Protein AF-A0ABD2VD96-F1 (afdb_monomer)

pLDDT: mean 77.24, std 20.68, range [28.25, 98.0]

Radius of gyration: 22.68 Å; Cα contacts (8 Å, |Δi|>4): 209; chains: 1; bounding box: 44×47×78 Å

Organism: NCBI:txid62892

Nearest PDB structures (foldseek):
  6fnb-assembly1_A  TM=2.074E-01  e=5.322E-01  Homo sapiens
  8eq8-assembly1_A  TM=2.347E-01  e=1.136E+00  Homo sapiens
  6fna-assembly1_A  TM=2.127E-01  e=1.039E+00  Homo sapiens
  7xbq-assembly2_B  TM=2.276E-01  e=2.121E+00  Solanum tuberosum
  7qi1-assembly1_A  TM=2.114E-01  e=3.787E+00  Homo sapiens

Sequence (249 aa):
MSTENIAFLRCVAEYLEMTDYAVANLVGRTEAYFSEVAIKSIAVAVTILHSSENLIPIAEKVKLMSRCIDTIAYIACKDNQFSTSVRAEAGINGLTSSMFSNLKPIVDWWSEDLTVLRIDFFQRVLIAMMGRGFKQYALGPILMLYAQKSLRCLEIFGKGRKKIEPKQEHEKRVVLETIVGLLPREKNALSVSFLSMLLQAAIYLQTTIACRLDLEKRMALQLGQAVLDDLLIPSQGTLYLMLKPCSVL

InterPro domains:
  IPR027356 NPH3 domain [PF03000] (108-236)
  IPR027356 NPH3 domain [PS51649] (108-249)
  IPR043454 NPH3/RPT2-like family [PTHR32370] (2-240)

Mean predicted aligned error: 11.91 Å

Structure (mmCIF, N/CA/C/O backbone):
data_AF-A0ABD2VD96-F1
#
_entry.id   AF-A0ABD2VD96-F1
#
loop_
_atom_site.group_PDB
_atom_site.id
_atom_site.type_symbol
_atom_site.label_atom_id
_atom_site.label_alt_id
_atom_site.label_comp_id
_atom_site.label_asym_id
_atom_site.label_entity_id
_atom_site.label_seq_id
_atom_site.pdbx_PDB_ins_code
_atom_site.Cartn_x
_atom_site.Cartn_y
_atom_site.Cartn_z
_atom_site.occupancy
_atom_site.B_iso_or_equiv
_atom_site.auth_seq_id
_atom_site.auth_comp_id
_atom_site.auth_asym_id
_atom_site.auth_atom_id
_atom_site.pdbx_PDB_model_num
ATOM 1 N N . MET A 1 1 ? 22.463 6.559 -15.705 1.00 69.19 1 MET A N 1
ATOM 2 C CA . MET A 1 1 ? 21.019 6.869 -15.608 1.00 69.19 1 MET A CA 1
ATOM 3 C C . MET A 1 1 ? 20.716 7.071 -14.135 1.00 69.19 1 MET A C 1
ATOM 5 O O . MET A 1 1 ? 21.205 6.269 -13.347 1.00 69.19 1 MET A O 1
ATOM 9 N N . SER A 1 2 ? 20.028 8.149 -13.755 1.00 80.88 2 SER A N 1
ATOM 10 C CA . SER A 1 2 ? 19.612 8.372 -12.363 1.00 80.88 2 SER A CA 1
ATOM 11 C C . SER A 1 2 ? 18.309 7.627 -12.062 1.00 80.88 2 SER A C 1
ATOM 13 O O . SER A 1 2 ? 17.532 7.337 -12.975 1.00 80.88 2 SER A O 1
ATOM 15 N N . THR A 1 3 ? 18.066 7.340 -10.784 1.00 81.44 3 THR A N 1
ATOM 16 C CA . THR A 1 3 ? 16.832 6.709 -10.284 1.00 81.44 3 THR A CA 1
ATOM 17 C C . THR A 1 3 ? 15.590 7.563 -10.543 1.00 81.44 3 THR A C 1
ATOM 19 O O . THR A 1 3 ? 14.505 7.029 -10.733 1.00 81.44 3 THR A O 1
ATOM 22 N N . GLU A 1 4 ? 15.742 8.883 -10.612 1.00 79.44 4 GLU A N 1
ATOM 23 C CA . GLU A 1 4 ? 14.643 9.819 -10.872 1.00 79.44 4 GLU A CA 1
ATOM 24 C C . GLU A 1 4 ? 14.200 9.802 -12.341 1.00 79.44 4 GLU A C 1
ATOM 26 O O . GLU A 1 4 ? 13.007 9.819 -12.638 1.00 79.44 4 GLU A O 1
ATOM 31 N N . ASN A 1 5 ? 15.153 9.691 -13.273 1.00 86.25 5 ASN A N 1
ATOM 32 C CA . ASN A 1 5 ? 14.874 9.825 -14.706 1.00 86.25 5 ASN A CA 1
ATOM 33 C C . ASN A 1 5 ? 14.580 8.488 -15.394 1.00 86.25 5 ASN A C 1
ATOM 35 O O . ASN A 1 5 ? 14.070 8.473 -16.513 1.00 86.25 5 ASN A O 1
ATOM 39 N N . ILE A 1 6 ? 14.908 7.358 -14.761 1.00 88.44 6 ILE A N 1
ATOM 40 C CA . ILE A 1 6 ? 14.783 6.035 -15.387 1.00 88.44 6 ILE A CA 1
ATOM 41 C C . ILE A 1 6 ? 13.340 5.698 -15.781 1.00 88.44 6 ILE A C 1
ATOM 43 O O . ILE A 1 6 ? 13.121 5.133 -16.851 1.00 88.44 6 ILE A O 1
ATOM 47 N N . ALA A 1 7 ? 12.362 6.090 -14.960 1.00 88.75 7 ALA A N 1
ATOM 48 C CA . ALA A 1 7 ? 10.946 5.874 -15.237 1.00 88.75 7 ALA A CA 1
ATOM 49 C C . ALA A 1 7 ? 10.510 6.601 -16.513 1.00 88.75 7 ALA A C 1
ATOM 51 O O . ALA A 1 7 ? 9.921 6.002 -17.416 1.00 88.75 7 ALA A O 1
ATOM 52 N N . PHE A 1 8 ? 10.881 7.878 -16.615 1.00 90.38 8 PHE A N 1
ATOM 53 C CA . PHE A 1 8 ? 10.617 8.703 -17.785 1.00 90.38 8 PHE A CA 1
ATOM 54 C C . PHE A 1 8 ? 11.312 8.143 -19.028 1.00 90.38 8 PHE A C 1
ATOM 56 O O . PHE A 1 8 ? 10.660 7.938 -20.048 1.00 90.38 8 PHE A O 1
ATOM 63 N N . LEU A 1 9 ? 12.605 7.810 -18.930 1.00 90.62 9 LEU A N 1
ATOM 64 C CA . LEU A 1 9 ? 13.366 7.225 -20.038 1.00 90.62 9 LEU A CA 1
ATOM 65 C C . LEU A 1 9 ? 12.740 5.918 -20.532 1.00 90.62 9 LEU A C 1
ATOM 67 O O . LEU A 1 9 ? 12.644 5.727 -21.740 1.00 90.62 9 LEU A O 1
ATOM 71 N N . ARG A 1 10 ? 12.276 5.040 -19.631 1.00 89.31 10 ARG A N 1
ATOM 72 C CA . ARG A 1 10 ? 11.617 3.782 -20.015 1.00 89.31 10 ARG A CA 1
ATOM 73 C C . ARG A 1 10 ? 10.296 4.030 -20.739 1.00 89.31 10 ARG A C 1
ATOM 75 O O . ARG A 1 10 ? 10.031 3.367 -21.741 1.00 89.31 10 ARG A O 1
ATOM 82 N N . CYS A 1 11 ? 9.487 4.968 -20.244 1.00 89.94 11 CYS A N 1
ATOM 83 C CA . CYS A 1 11 ? 8.192 5.304 -20.838 1.00 89.94 11 CYS A CA 1
ATOM 84 C C . CYS A 1 11 ? 8.351 5.987 -22.203 1.00 89.94 11 CYS A C 1
ATOM 86 O O . CYS A 1 11 ? 7.646 5.637 -23.144 1.00 89.94 11 CYS A O 1
ATOM 88 N N . VAL A 1 12 ? 9.302 6.916 -22.337 1.00 91.25 12 VAL A N 1
ATOM 89 C CA . VAL A 1 12 ? 9.596 7.593 -23.609 1.00 91.25 12 VAL A CA 1
ATOM 90 C C . VAL A 1 12 ? 10.197 6.628 -24.625 1.00 91.25 12 VAL A C 1
ATOM 92 O O . VAL A 1 12 ? 9.788 6.644 -25.780 1.00 91.25 12 VAL A O 1
ATOM 95 N N . ALA A 1 13 ? 11.124 5.760 -24.210 1.00 89.25 13 ALA A N 1
ATOM 96 C CA . ALA A 1 13 ? 11.711 4.757 -25.097 1.00 89.25 13 ALA A CA 1
ATOM 97 C C . ALA A 1 13 ? 10.653 3.807 -25.673 1.00 89.25 13 ALA A C 1
ATOM 99 O O . ALA A 1 13 ? 10.724 3.460 -26.848 1.00 89.25 13 ALA A O 1
ATOM 100 N N . GLU A 1 14 ? 9.670 3.418 -24.856 1.00 87.81 14 GLU A N 1
ATOM 101 C CA . GLU A 1 14 ? 8.520 2.636 -25.314 1.00 87.81 14 GLU A CA 1
ATOM 102 C C . GLU A 1 14 ? 7.636 3.436 -26.271 1.00 87.81 14 GLU A C 1
ATOM 104 O O . GLU A 1 14 ? 7.252 2.935 -27.320 1.00 87.81 14 GLU A O 1
ATOM 109 N N . TYR A 1 15 ? 7.302 4.677 -25.910 1.00 88.00 15 TYR A N 1
ATOM 110 C CA . TYR A 1 15 ? 6.418 5.526 -26.706 1.00 88.00 15 TYR A CA 1
ATOM 111 C C . TYR A 1 15 ? 6.987 5.825 -28.097 1.00 88.00 15 TYR A C 1
ATOM 113 O O . TYR A 1 15 ? 6.244 5.880 -29.070 1.00 88.00 15 TYR A O 1
ATOM 121 N N . LEU A 1 16 ? 8.304 6.012 -28.184 1.00 89.25 16 LEU A N 1
ATOM 122 C CA . LEU A 1 16 ? 9.021 6.262 -29.433 1.00 89.25 16 LEU A CA 1
ATOM 123 C C . LEU A 1 16 ? 9.401 4.977 -30.179 1.00 89.25 16 LEU A C 1
ATOM 125 O O . LEU A 1 16 ? 10.131 5.063 -31.163 1.00 89.25 16 LEU A O 1
ATOM 129 N N . GLU A 1 17 ? 8.966 3.809 -29.692 1.00 83.75 17 GLU A N 1
ATOM 130 C CA . GLU A 1 17 ? 9.268 2.499 -30.282 1.00 83.75 17 GLU A CA 1
ATOM 131 C C . GLU A 1 17 ? 10.770 2.329 -30.556 1.00 83.75 17 GLU A C 1
ATOM 133 O O . GLU A 1 17 ? 11.200 1.850 -31.606 1.00 83.75 17 GLU A O 1
ATOM 138 N N . MET A 1 18 ? 11.602 2.739 -29.589 1.00 83.44 18 MET A N 1
ATOM 139 C CA . MET A 1 18 ? 13.060 2.597 -29.651 1.00 83.44 18 MET A CA 1
ATOM 140 C C . MET A 1 18 ? 13.474 1.140 -29.398 1.00 83.44 18 MET A C 1
ATOM 142 O O . MET A 1 18 ? 14.251 0.844 -28.485 1.00 83.44 18 MET A O 1
ATOM 146 N N . THR A 1 19 ? 12.926 0.232 -30.200 1.00 69.69 19 THR A N 1
ATOM 147 C CA . THR A 1 19 ? 13.105 -1.216 -30.159 1.00 69.69 19 THR A CA 1
ATOM 148 C C . THR A 1 19 ? 14.018 -1.651 -31.303 1.00 69.69 19 THR A C 1
ATOM 150 O O . THR A 1 19 ? 13.833 -1.245 -32.441 1.00 69.69 19 THR A O 1
ATOM 153 N N . ASP A 1 20 ? 15.027 -2.453 -30.980 1.00 64.00 20 ASP A N 1
ATOM 154 C CA . ASP A 1 20 ? 15.805 -3.362 -31.843 1.00 64.00 20 ASP A CA 1
ATOM 155 C C . ASP A 1 20 ? 16.551 -2.848 -33.089 1.00 64.00 20 ASP A C 1
ATOM 157 O O . ASP A 1 20 ? 17.370 -3.586 -33.631 1.00 64.00 20 ASP A O 1
ATOM 161 N N . TYR A 1 21 ? 16.414 -1.583 -33.495 1.00 64.06 21 TYR A N 1
ATOM 162 C CA . TYR A 1 21 ? 17.148 -1.060 -34.663 1.00 64.06 21 TYR A CA 1
ATOM 163 C C . TYR A 1 21 ? 18.579 -0.576 -34.361 1.00 64.06 21 TYR A C 1
ATOM 165 O O . TYR A 1 21 ? 19.346 -0.308 -35.284 1.00 64.06 21 TYR A O 1
ATOM 173 N N . ALA A 1 22 ? 18.974 -0.481 -33.086 1.00 63.53 22 ALA A N 1
ATOM 174 C CA . ALA A 1 22 ? 20.311 -0.050 -32.674 1.00 63.53 22 ALA A CA 1
ATOM 175 C C . ALA A 1 22 ? 20.887 -0.940 -31.560 1.00 63.53 22 ALA A C 1
ATOM 177 O O . ALA A 1 22 ? 20.185 -1.306 -30.613 1.00 63.53 22 ALA A O 1
ATOM 178 N N . VAL A 1 23 ? 22.189 -1.242 -31.644 1.00 62.91 23 VAL A N 1
ATOM 179 C CA . VAL A 1 23 ? 22.947 -1.901 -30.567 1.00 62.91 23 VAL A CA 1
ATOM 180 C C . VAL A 1 23 ? 22.820 -1.052 -29.297 1.00 62.91 23 VAL A C 1
ATOM 182 O O . VAL A 1 23 ? 23.138 0.135 -29.312 1.00 62.91 23 VAL A O 1
ATOM 185 N N . ALA A 1 24 ? 22.345 -1.658 -28.203 1.00 69.25 24 ALA A N 1
ATOM 186 C CA . ALA A 1 24 ? 22.029 -0.985 -26.937 1.00 69.25 24 ALA A CA 1
ATOM 187 C C . ALA A 1 24 ? 20.902 0.068 -27.027 1.00 69.25 24 ALA A C 1
ATOM 189 O O . ALA A 1 24 ? 21.047 1.202 -26.556 1.00 69.25 24 ALA A O 1
ATOM 190 N N . ASN A 1 25 ? 19.755 -0.326 -27.592 1.00 83.88 25 ASN A N 1
ATOM 191 C CA . ASN A 1 25 ? 18.544 0.494 -27.608 1.00 83.88 25 ASN A CA 1
ATOM 192 C C . ASN A 1 25 ? 18.110 0.941 -26.191 1.00 83.88 25 ASN A C 1
ATOM 194 O O . ASN A 1 25 ? 18.440 0.320 -25.174 1.00 83.88 25 ASN A O 1
ATOM 198 N N . LEU A 1 26 ? 17.410 2.078 -26.108 1.00 86.56 26 LEU A N 1
ATOM 199 C CA . LEU A 1 26 ? 17.109 2.712 -24.821 1.00 86.56 26 LEU A CA 1
ATOM 200 C C . LEU A 1 26 ? 16.182 1.842 -23.956 1.00 86.56 26 LEU A C 1
ATOM 202 O O . LEU A 1 26 ? 16.347 1.815 -22.735 1.00 86.56 26 LEU A O 1
ATOM 206 N N . VAL A 1 27 ? 15.281 1.070 -24.574 1.00 86.06 27 VAL A N 1
ATOM 207 C CA . VAL A 1 27 ? 14.464 0.065 -23.879 1.00 86.06 27 VAL A CA 1
ATOM 208 C C . VAL A 1 27 ? 15.366 -0.956 -23.178 1.00 86.06 27 VAL A C 1
ATOM 210 O O . VAL A 1 27 ? 15.329 -1.068 -21.959 1.00 86.06 27 VAL A O 1
ATOM 213 N N . GLY A 1 28 ? 16.273 -1.610 -23.898 1.00 85.94 28 GLY A N 1
ATOM 214 C CA . GLY A 1 28 ? 17.206 -2.600 -23.360 1.00 85.94 28 GLY A CA 1
ATOM 215 C C . GLY A 1 28 ? 18.127 -2.033 -22.279 1.00 85.94 28 GLY A C 1
ATOM 216 O O . GLY A 1 28 ? 18.350 -2.675 -21.255 1.00 85.94 28 GLY A O 1
ATOM 217 N N . ARG A 1 29 ? 18.613 -0.794 -22.439 1.00 87.00 29 ARG A N 1
ATOM 218 C CA . ARG A 1 29 ? 19.446 -0.144 -21.411 1.00 87.00 29 ARG A CA 1
ATOM 219 C C . ARG A 1 29 ? 18.671 0.164 -20.132 1.00 87.00 29 ARG A C 1
ATOM 221 O O . ARG A 1 29 ? 19.220 0.023 -19.041 1.00 87.00 29 ARG A O 1
ATOM 228 N N . THR A 1 30 ? 17.419 0.601 -20.254 1.00 87.75 30 THR A N 1
ATOM 229 C CA . THR A 1 30 ? 16.574 0.854 -19.080 1.00 87.75 30 THR A CA 1
ATOM 230 C C . THR A 1 30 ? 16.153 -0.455 -18.406 1.00 87.75 30 THR A C 1
ATOM 232 O O . THR A 1 30 ? 16.198 -0.546 -17.182 1.00 87.75 30 THR A O 1
ATOM 235 N N . GLU A 1 31 ? 15.870 -1.507 -19.175 1.00 83.75 31 GLU A N 1
ATOM 236 C CA . GLU A 1 31 ? 15.593 -2.863 -18.680 1.00 83.75 31 GLU A CA 1
ATOM 237 C C . GLU A 1 31 ? 16.774 -3.487 -17.919 1.00 83.75 31 GLU A C 1
ATOM 239 O O . GLU A 1 31 ? 16.592 -4.059 -16.836 1.00 83.75 31 GLU A O 1
ATOM 244 N N . ALA A 1 32 ? 17.994 -3.334 -18.445 1.00 86.25 32 ALA A N 1
ATOM 245 C CA . ALA A 1 32 ? 19.215 -3.767 -17.770 1.00 86.25 32 ALA A CA 1
ATOM 246 C C . ALA A 1 32 ? 19.392 -3.035 -16.433 1.00 86.25 32 ALA A C 1
ATOM 248 O O . ALA A 1 32 ? 19.603 -3.671 -15.404 1.00 86.25 32 ALA A O 1
ATOM 249 N N . TYR A 1 33 ? 19.182 -1.713 -16.408 1.00 84.81 33 TYR A N 1
ATOM 250 C CA . TYR A 1 33 ? 19.228 -0.938 -15.167 1.00 84.81 33 TYR A CA 1
ATOM 251 C C . TYR A 1 33 ? 18.217 -1.437 -14.124 1.00 84.81 33 TYR A C 1
ATOM 253 O O . TYR A 1 33 ? 18.565 -1.585 -12.950 1.00 84.81 33 TYR A O 1
ATOM 261 N N . PHE A 1 34 ? 16.976 -1.734 -14.529 1.00 80.81 34 PHE A N 1
ATOM 262 C CA . PHE A 1 34 ? 15.987 -2.305 -13.611 1.00 80.81 34 PHE A CA 1
ATOM 263 C C . PHE A 1 34 ? 16.454 -3.631 -13.024 1.00 80.81 34 PHE A C 1
ATOM 265 O O . PHE A 1 34 ? 16.348 -3.843 -11.819 1.00 80.81 34 PHE A O 1
ATOM 272 N N . SER A 1 35 ? 16.997 -4.498 -13.871 1.00 80.50 35 SER A N 1
ATOM 273 C CA . SER A 1 35 ? 17.419 -5.842 -13.481 1.00 80.50 35 SER A CA 1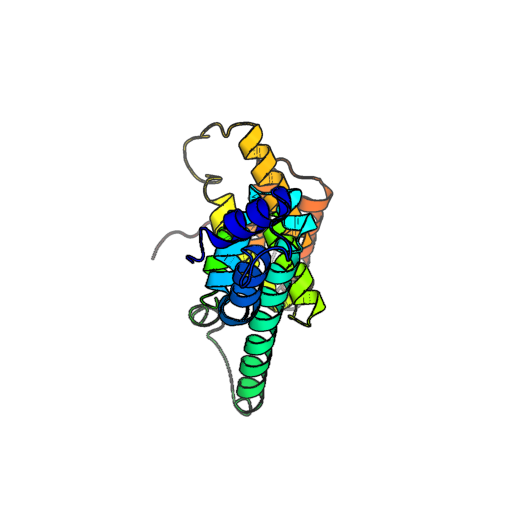
ATOM 274 C C . SER A 1 35 ? 18.666 -5.831 -12.589 1.00 80.50 35 SER A C 1
ATOM 276 O O . SER A 1 35 ? 18.778 -6.634 -11.665 1.00 80.50 35 SER A O 1
ATOM 278 N N . GLU A 1 36 ? 19.589 -4.899 -12.823 1.00 81.38 36 GLU A N 1
ATOM 279 C CA . GLU A 1 36 ? 20.890 -4.853 -12.150 1.00 81.38 36 GLU A CA 1
ATOM 280 C C . GLU A 1 36 ? 20.930 -3.944 -10.917 1.00 81.38 36 GLU A C 1
ATOM 282 O O . GLU A 1 36 ? 21.696 -4.220 -9.986 1.00 81.38 36 GLU A O 1
ATOM 287 N N . VAL A 1 37 ? 20.144 -2.861 -10.906 1.00 75.81 37 VAL A N 1
ATOM 288 C CA . VAL A 1 37 ? 20.222 -1.790 -9.897 1.00 75.81 37 VAL A CA 1
ATOM 289 C C . VAL A 1 37 ? 18.927 -1.676 -9.098 1.00 75.81 37 VAL A C 1
ATOM 291 O O . VAL A 1 37 ? 18.969 -1.724 -7.869 1.00 75.81 37 VAL A O 1
ATOM 294 N N . ALA A 1 38 ? 17.772 -1.568 -9.763 1.00 69.94 38 ALA A N 1
ATOM 295 C CA . ALA A 1 38 ? 16.509 -1.290 -9.073 1.00 69.94 38 ALA A CA 1
ATOM 296 C C . ALA A 1 38 ? 16.052 -2.436 -8.151 1.00 69.94 38 ALA A C 1
ATOM 298 O O . ALA A 1 38 ? 15.489 -2.174 -7.093 1.00 69.94 38 ALA A O 1
ATOM 299 N N . ILE A 1 39 ? 16.354 -3.696 -8.495 1.00 72.06 39 ILE A N 1
ATOM 300 C CA . ILE A 1 39 ? 15.953 -4.879 -7.705 1.00 72.06 39 ILE A CA 1
ATOM 301 C C . ILE A 1 39 ? 16.713 -5.000 -6.363 1.00 72.06 39 ILE A C 1
ATOM 303 O O . ILE A 1 39 ? 16.381 -5.837 -5.527 1.00 72.06 39 ILE A O 1
ATOM 307 N N . LYS A 1 40 ? 17.732 -4.167 -6.116 1.00 81.56 40 LYS A N 1
ATOM 308 C CA . LYS A 1 40 ? 18.626 -4.320 -4.954 1.00 81.56 40 LYS A CA 1
ATOM 309 C C . LYS A 1 40 ? 18.296 -3.425 -3.758 1.00 81.56 40 LYS A C 1
ATOM 311 O O . LYS A 1 40 ? 18.914 -3.600 -2.713 1.00 81.56 40 LYS A O 1
ATOM 316 N N . SER A 1 41 ? 17.374 -2.469 -3.881 1.00 87.62 41 SER A N 1
ATOM 317 C CA . SER A 1 41 ? 17.079 -1.514 -2.803 1.00 87.62 41 SER A CA 1
ATOM 318 C C . SER A 1 41 ? 15.619 -1.071 -2.803 1.00 87.62 41 SER A C 1
ATOM 320 O O . SER A 1 41 ? 15.097 -0.655 -3.839 1.00 87.62 41 SER A O 1
ATOM 322 N N . ILE A 1 42 ? 14.980 -1.105 -1.625 1.00 90.44 42 ILE A N 1
ATOM 323 C CA . ILE A 1 42 ? 13.613 -0.597 -1.449 1.00 90.44 42 ILE A CA 1
ATOM 324 C C . ILE A 1 42 ? 13.562 0.900 -1.752 1.00 90.44 42 ILE A C 1
ATOM 326 O O . ILE A 1 42 ? 12.723 1.307 -2.548 1.00 90.44 42 ILE A O 1
ATOM 330 N N . ALA A 1 43 ? 14.487 1.699 -1.210 1.00 90.25 43 ALA A N 1
ATOM 331 C CA . ALA A 1 43 ? 14.528 3.144 -1.437 1.00 90.25 43 ALA A CA 1
ATOM 332 C C . ALA A 1 43 ? 14.540 3.489 -2.937 1.00 90.25 43 ALA A C 1
ATOM 334 O O . ALA A 1 43 ? 13.749 4.305 -3.403 1.00 90.25 43 ALA A O 1
ATOM 335 N N . VAL A 1 44 ? 15.371 2.790 -3.724 1.00 90.25 44 VAL A N 1
ATOM 336 C CA . VAL A 1 44 ? 15.439 2.978 -5.184 1.00 90.25 44 VAL A CA 1
ATOM 337 C C . VAL A 1 44 ? 14.123 2.589 -5.859 1.00 90.25 44 VAL A C 1
ATOM 339 O O . VAL A 1 44 ? 13.613 3.345 -6.687 1.00 90.25 44 VAL A O 1
ATOM 342 N N . ALA A 1 45 ? 13.557 1.432 -5.507 1.00 92.50 45 ALA A N 1
ATOM 343 C CA . ALA A 1 45 ? 12.287 0.980 -6.067 1.00 92.50 45 ALA A CA 1
ATOM 344 C C . ALA A 1 45 ? 11.136 1.948 -5.740 1.00 92.50 45 ALA A C 1
ATOM 346 O O . ALA A 1 45 ? 10.301 2.207 -6.606 1.00 92.50 45 ALA A O 1
ATOM 347 N N . VAL A 1 46 ? 11.125 2.529 -4.536 1.00 93.38 46 VAL A N 1
ATOM 348 C CA . VAL A 1 46 ? 10.155 3.545 -4.104 1.00 93.38 46 VAL A CA 1
ATOM 349 C C . VAL A 1 46 ? 10.334 4.848 -4.874 1.00 93.38 46 VAL A C 1
ATOM 351 O O . VAL A 1 46 ? 9.345 5.374 -5.377 1.00 93.38 46 VAL A O 1
ATOM 354 N N . THR A 1 47 ? 11.564 5.350 -5.036 1.00 92.06 47 THR A N 1
ATOM 355 C CA . THR A 1 47 ? 11.824 6.567 -5.829 1.00 92.06 47 THR A CA 1
ATOM 356 C C . THR A 1 47 ? 11.309 6.418 -7.257 1.00 92.06 47 THR A C 1
ATOM 358 O O . THR A 1 47 ? 10.648 7.313 -7.780 1.00 92.06 47 THR A O 1
ATOM 361 N N . ILE A 1 48 ? 11.574 5.269 -7.881 1.00 91.75 48 ILE A N 1
ATOM 362 C CA . ILE A 1 48 ? 11.114 4.991 -9.241 1.00 91.75 48 ILE A CA 1
ATOM 363 C C . ILE A 1 48 ? 9.591 4.844 -9.285 1.00 91.75 48 ILE A C 1
ATOM 365 O O . ILE A 1 48 ? 8.950 5.351 -10.204 1.00 91.75 48 ILE A O 1
ATOM 369 N N . LEU A 1 49 ? 8.995 4.149 -8.312 1.00 93.56 49 LEU A N 1
ATOM 370 C CA . LEU A 1 49 ? 7.544 3.991 -8.241 1.00 93.56 49 LEU A CA 1
ATOM 371 C C . LEU A 1 49 ? 6.859 5.357 -8.119 1.00 93.56 49 LEU A C 1
ATOM 373 O O . LEU A 1 49 ? 5.927 5.627 -8.871 1.00 93.56 49 LEU A O 1
ATOM 377 N N . HIS A 1 50 ? 7.381 6.225 -7.250 1.00 93.44 50 HIS A N 1
ATOM 378 C CA . HIS A 1 50 ? 6.883 7.578 -7.033 1.00 93.44 50 HIS A CA 1
ATOM 379 C C . HIS A 1 50 ? 6.998 8.462 -8.287 1.00 93.44 50 HIS A C 1
ATOM 381 O O . HIS A 1 50 ? 6.045 9.143 -8.659 1.00 93.44 50 HIS A O 1
ATOM 387 N N . SER A 1 51 ? 8.126 8.422 -9.005 1.00 91.19 51 SER A N 1
ATOM 388 C CA . SER A 1 51 ? 8.267 9.192 -10.253 1.00 91.19 51 SER A CA 1
ATOM 389 C C . SER A 1 51 ? 7.359 8.677 -11.375 1.00 91.19 51 SER A C 1
ATOM 391 O O . SER A 1 51 ? 6.940 9.441 -12.247 1.00 91.19 51 SER A O 1
ATOM 393 N N . SER A 1 52 ? 7.002 7.394 -11.330 1.00 91.12 52 SER A N 1
ATOM 394 C CA . SER A 1 52 ? 6.140 6.750 -12.322 1.00 91.12 52 SER A CA 1
ATOM 395 C C . SER A 1 52 ? 4.645 7.021 -12.123 1.00 91.12 52 SER A C 1
ATOM 397 O O . SER A 1 52 ? 3.866 6.790 -13.048 1.00 91.12 52 SER A O 1
ATOM 399 N N . GLU A 1 53 ? 4.225 7.545 -10.965 1.00 90.44 53 GLU A N 1
ATOM 400 C CA . GLU A 1 53 ? 2.814 7.856 -10.672 1.00 90.44 53 GLU A CA 1
ATOM 401 C C . GLU A 1 53 ? 2.215 8.854 -11.680 1.00 90.44 53 GLU A C 1
ATOM 403 O O . GLU A 1 53 ? 1.028 8.783 -12.002 1.00 90.44 53 GLU A O 1
ATOM 408 N N . ASN A 1 54 ? 3.054 9.739 -12.229 1.00 89.50 54 ASN A N 1
ATOM 409 C CA . ASN A 1 54 ? 2.678 10.753 -13.218 1.00 89.50 54 ASN A CA 1
ATOM 410 C C . ASN A 1 54 ? 2.809 10.274 -14.678 1.00 89.50 54 ASN A C 1
ATOM 412 O O . ASN A 1 54 ? 2.574 11.052 -15.600 1.00 89.50 54 ASN A O 1
ATOM 416 N N . LEU A 1 55 ? 3.207 9.016 -14.905 1.00 90.56 55 LEU A N 1
ATOM 417 C CA . LEU A 1 55 ? 3.501 8.449 -16.232 1.00 90.56 55 LEU A CA 1
ATOM 418 C C . LEU A 1 55 ? 2.485 7.378 -16.669 1.00 90.56 55 LEU A C 1
ATOM 420 O O . LEU A 1 55 ? 2.688 6.662 -17.656 1.00 90.56 55 LEU A O 1
ATOM 424 N N . ILE A 1 56 ? 1.384 7.240 -15.930 1.00 90.44 56 ILE A N 1
ATOM 425 C CA . ILE A 1 56 ? 0.256 6.375 -16.293 1.00 90.44 56 ILE A CA 1
ATOM 426 C C . ILE A 1 56 ? -0.459 6.958 -17.526 1.00 90.44 56 ILE A C 1
ATOM 428 O O . ILE A 1 56 ? -0.657 8.172 -17.584 1.00 90.44 56 ILE A O 1
ATOM 432 N N . PRO A 1 57 ? -0.859 6.129 -18.517 1.00 92.31 57 PRO A N 1
ATOM 433 C CA . PRO A 1 57 ? -0.917 4.656 -18.494 1.00 92.31 57 PRO A CA 1
ATOM 434 C C . PRO A 1 57 ? 0.337 3.936 -19.008 1.00 92.31 57 PRO A C 1
ATOM 436 O O . PRO A 1 57 ? 0.438 2.714 -18.888 1.00 92.31 57 PRO A O 1
ATOM 439 N N . ILE A 1 58 ? 1.307 4.659 -19.572 1.00 91.00 58 ILE A N 1
ATOM 440 C CA . ILE A 1 58 ? 2.474 4.053 -20.231 1.00 91.00 58 ILE A CA 1
ATOM 441 C C . ILE A 1 58 ? 3.311 3.254 -19.226 1.00 91.00 58 ILE A C 1
ATOM 443 O O . ILE A 1 58 ? 3.699 2.126 -19.526 1.00 91.00 58 ILE A O 1
ATOM 447 N N . ALA A 1 59 ? 3.515 3.781 -18.014 1.00 91.06 59 ALA A N 1
ATOM 448 C CA . ALA A 1 59 ? 4.243 3.088 -16.948 1.00 91.06 59 ALA A CA 1
ATOM 449 C C . ALA A 1 59 ? 3.624 1.727 -16.567 1.00 91.06 59 ALA A C 1
ATOM 451 O O . ALA A 1 59 ? 4.345 0.781 -16.241 1.00 91.06 59 ALA A O 1
ATOM 452 N N . GLU A 1 60 ? 2.295 1.594 -16.636 1.00 91.69 60 GLU A N 1
ATOM 453 C CA . GLU A 1 60 ? 1.627 0.307 -16.415 1.00 91.69 60 GLU A CA 1
ATOM 454 C C . GLU A 1 60 ? 1.791 -0.630 -17.612 1.00 91.69 60 GLU A C 1
ATOM 456 O O . GLU A 1 60 ? 2.109 -1.805 -17.418 1.00 91.69 60 GLU A O 1
ATOM 461 N N . LYS A 1 61 ? 1.674 -0.109 -18.843 1.00 90.88 61 LYS A N 1
ATOM 462 C CA . LYS A 1 61 ? 1.893 -0.880 -20.080 1.00 90.88 61 LYS A CA 1
ATOM 463 C C . LYS A 1 61 ? 3.271 -1.549 -20.094 1.00 90.88 61 LYS A C 1
ATOM 465 O O . LYS A 1 61 ? 3.373 -2.731 -20.413 1.00 90.88 61 LYS A O 1
ATOM 470 N N . VAL A 1 62 ? 4.318 -0.827 -19.690 1.00 90.00 62 VAL A N 1
ATOM 471 C CA . VAL A 1 62 ? 5.699 -1.351 -19.635 1.00 90.00 62 VAL A CA 1
ATOM 472 C C . VAL A 1 62 ? 6.006 -2.158 -18.367 1.00 90.00 62 VAL A C 1
ATOM 474 O O . VAL A 1 62 ? 7.157 -2.521 -18.132 1.00 90.00 62 VAL A O 1
ATOM 477 N N . LYS A 1 63 ? 4.998 -2.445 -17.528 1.00 89.94 63 LYS A N 1
ATOM 478 C CA . LYS A 1 63 ? 5.123 -3.204 -16.267 1.00 89.94 63 LYS A CA 1
ATOM 479 C C . LYS A 1 63 ? 6.109 -2.598 -15.264 1.00 89.94 63 LYS A C 1
ATOM 481 O O . LYS A 1 63 ? 6.617 -3.297 -14.384 1.00 89.94 63 LYS A O 1
ATOM 486 N N . LEU A 1 64 ? 6.362 -1.295 -15.362 1.00 90.00 64 LEU A N 1
ATOM 487 C CA . LEU A 1 64 ? 7.276 -0.597 -14.468 1.00 90.00 64 LEU A CA 1
ATOM 488 C C . LEU A 1 64 ? 6.731 -0.592 -13.033 1.00 90.00 64 LEU A C 1
ATOM 490 O O . LEU A 1 64 ? 7.419 -1.009 -12.102 1.00 90.00 64 LEU A O 1
ATOM 494 N N . MET A 1 65 ? 5.454 -0.231 -12.879 1.00 91.56 65 MET A N 1
ATOM 495 C CA . MET A 1 65 ? 4.789 -0.157 -11.572 1.00 91.56 65 MET A CA 1
ATOM 496 C C . MET A 1 65 ? 4.801 -1.502 -10.845 1.00 91.56 65 MET A C 1
ATOM 498 O O . MET A 1 65 ? 5.201 -1.583 -9.684 1.00 91.56 65 MET A O 1
ATOM 502 N N . SER A 1 66 ? 4.394 -2.574 -11.535 1.00 93.00 66 SER A N 1
ATOM 503 C CA . SER A 1 66 ? 4.331 -3.918 -10.953 1.00 93.00 66 SER A CA 1
ATOM 504 C C . SER A 1 66 ? 5.706 -4.410 -10.520 1.00 93.00 66 SER A C 1
ATOM 506 O O . SER A 1 66 ? 5.828 -4.954 -9.431 1.00 93.00 66 SER A O 1
ATOM 508 N N . ARG A 1 67 ? 6.757 -4.149 -11.309 1.00 91.31 67 ARG A N 1
ATOM 509 C CA . ARG A 1 67 ? 8.124 -4.566 -10.962 1.00 91.31 67 ARG A CA 1
ATOM 510 C C . ARG A 1 67 ? 8.659 -3.858 -9.725 1.00 91.31 67 ARG A C 1
ATOM 512 O O . ARG A 1 67 ? 9.290 -4.511 -8.894 1.00 91.31 67 ARG A O 1
ATOM 519 N N . CYS A 1 68 ? 8.403 -2.558 -9.579 1.00 93.25 68 CYS A N 1
ATOM 520 C CA . CYS A 1 68 ? 8.775 -1.837 -8.363 1.00 93.25 68 CYS A CA 1
ATOM 521 C C . CYS A 1 68 ? 8.024 -2.386 -7.145 1.00 93.25 68 CYS A C 1
ATOM 523 O O . CYS A 1 68 ? 8.653 -2.700 -6.139 1.00 93.25 68 CYS A O 1
ATOM 525 N N . ILE A 1 69 ? 6.705 -2.578 -7.253 1.00 95.19 69 ILE A N 1
ATOM 526 C CA . ILE A 1 69 ? 5.877 -3.148 -6.178 1.00 95.19 69 ILE A CA 1
ATOM 527 C C . ILE A 1 69 ? 6.377 -4.544 -5.777 1.00 95.19 69 ILE A C 1
ATOM 529 O O . ILE A 1 69 ? 6.580 -4.810 -4.593 1.00 95.19 69 ILE A O 1
ATOM 533 N N . ASP A 1 70 ? 6.635 -5.413 -6.755 1.00 93.38 70 ASP A N 1
ATOM 534 C CA . ASP A 1 70 ? 7.152 -6.764 -6.530 1.00 93.38 70 ASP A CA 1
ATOM 535 C C . ASP A 1 70 ? 8.528 -6.765 -5.868 1.00 93.38 70 ASP A C 1
ATOM 537 O O . ASP A 1 70 ? 8.787 -7.591 -4.994 1.00 93.38 70 ASP A O 1
ATOM 541 N N . THR A 1 71 ? 9.399 -5.837 -6.265 1.00 92.56 71 THR A N 1
ATOM 542 C CA . THR A 1 71 ? 10.736 -5.670 -5.683 1.00 92.56 71 THR A CA 1
ATOM 543 C C . THR A 1 71 ? 10.646 -5.243 -4.224 1.00 92.56 71 THR A C 1
ATOM 545 O O . THR A 1 71 ? 11.264 -5.871 -3.366 1.00 92.56 71 THR A O 1
ATOM 548 N N . ILE A 1 72 ? 9.847 -4.212 -3.930 1.00 93.44 72 ILE A N 1
ATOM 549 C CA . ILE A 1 72 ? 9.633 -3.727 -2.560 1.00 93.44 72 ILE A CA 1
ATOM 550 C C . ILE A 1 72 ? 9.106 -4.873 -1.696 1.00 93.44 72 ILE A C 1
ATOM 552 O O . ILE A 1 72 ? 9.668 -5.170 -0.643 1.00 93.44 72 ILE A O 1
ATOM 556 N N . ALA A 1 73 ? 8.071 -5.564 -2.178 1.00 93.38 73 ALA A N 1
ATOM 557 C CA . ALA A 1 73 ? 7.465 -6.671 -1.461 1.00 93.38 73 ALA A CA 1
ATOM 558 C C . ALA A 1 73 ? 8.444 -7.837 -1.254 1.00 93.38 73 ALA A C 1
ATOM 560 O O . ALA A 1 73 ? 8.476 -8.421 -0.173 1.00 93.38 73 ALA A O 1
ATOM 561 N N . TYR A 1 74 ? 9.269 -8.165 -2.252 1.00 91.38 74 TYR A N 1
ATOM 562 C CA . TYR A 1 74 ? 10.298 -9.198 -2.142 1.00 91.38 74 TYR A CA 1
ATOM 563 C C . TYR A 1 74 ? 11.328 -8.882 -1.054 1.00 91.38 74 TYR A C 1
ATOM 565 O O . TYR A 1 74 ? 11.560 -9.722 -0.185 1.00 91.38 74 TYR A O 1
ATOM 573 N N . ILE A 1 75 ? 11.919 -7.684 -1.087 1.00 88.94 75 ILE A N 1
ATOM 574 C CA . ILE A 1 75 ? 12.975 -7.294 -0.144 1.00 88.94 75 ILE A CA 1
ATOM 575 C C . ILE A 1 75 ? 12.402 -7.200 1.275 1.00 88.94 75 ILE A C 1
ATOM 577 O O . ILE A 1 75 ? 12.922 -7.847 2.182 1.00 88.94 75 ILE A O 1
ATOM 581 N N . ALA A 1 76 ? 11.272 -6.506 1.454 1.00 88.69 76 ALA A N 1
ATOM 582 C CA . ALA A 1 76 ? 10.642 -6.346 2.766 1.00 88.69 76 ALA A CA 1
ATOM 583 C C . ALA A 1 76 ? 10.252 -7.695 3.399 1.00 88.69 76 ALA A C 1
ATOM 585 O O . ALA A 1 76 ? 10.385 -7.892 4.608 1.00 88.69 76 ALA A O 1
ATOM 586 N N . CYS A 1 77 ? 9.800 -8.664 2.593 1.00 86.69 77 CYS A N 1
ATOM 587 C CA . CYS A 1 77 ? 9.469 -10.000 3.094 1.00 86.69 77 CYS A CA 1
ATOM 588 C C . CYS A 1 77 ? 10.709 -10.840 3.417 1.00 86.69 77 CYS A C 1
ATOM 590 O O . CYS A 1 77 ? 10.678 -11.602 4.385 1.00 86.69 77 CYS A O 1
ATOM 592 N N . LYS A 1 78 ? 11.784 -10.718 2.628 1.00 82.06 78 LYS A N 1
ATOM 593 C CA . LYS A 1 78 ? 13.045 -11.432 2.861 1.00 82.06 78 LYS A CA 1
ATOM 594 C C . LYS A 1 78 ? 13.681 -11.013 4.189 1.00 82.06 78 LYS A C 1
ATOM 596 O O . LYS A 1 78 ? 14.054 -11.876 4.983 1.00 82.06 78 LYS A O 1
ATOM 601 N N . ASP A 1 79 ? 13.740 -9.712 4.453 1.00 70.50 79 ASP A N 1
ATOM 602 C CA . ASP A 1 79 ? 14.374 -9.174 5.661 1.00 70.50 79 ASP A CA 1
ATOM 603 C C . ASP A 1 79 ? 13.550 -9.490 6.920 1.00 70.50 79 ASP A C 1
ATOM 605 O O . ASP A 1 79 ? 14.097 -9.887 7.951 1.00 70.50 79 ASP A O 1
ATOM 609 N N . ASN A 1 80 ? 12.215 -9.440 6.824 1.00 69.00 80 ASN A N 1
ATOM 610 C CA . ASN A 1 80 ? 11.328 -9.830 7.922 1.00 69.00 80 ASN A CA 1
ATOM 611 C C . ASN A 1 80 ? 11.474 -11.321 8.301 1.00 69.00 80 ASN A C 1
ATOM 613 O O . ASN A 1 80 ? 11.439 -11.671 9.482 1.00 69.00 80 ASN A O 1
ATOM 617 N N . GLN A 1 81 ? 11.676 -12.215 7.327 1.00 59.44 81 GLN A N 1
ATOM 618 C CA . GLN A 1 81 ? 11.909 -13.639 7.608 1.00 59.44 81 GLN A CA 1
ATOM 619 C C . GLN A 1 81 ? 13.219 -13.861 8.375 1.00 59.44 81 GLN A C 1
ATOM 621 O O . GLN A 1 81 ? 13.226 -14.596 9.364 1.00 59.44 81 GLN A O 1
ATOM 626 N N . PHE A 1 82 ? 14.292 -13.164 7.994 1.00 55.41 82 PHE A N 1
ATOM 627 C CA . PHE A 1 82 ? 15.588 -13.261 8.667 1.00 55.41 82 PHE A CA 1
ATOM 628 C C . PHE A 1 82 ? 15.527 -12.748 10.116 1.00 55.41 82 PHE A C 1
ATOM 630 O O . PHE A 1 82 ? 15.949 -13.436 11.046 1.00 55.41 82 PHE A O 1
ATOM 637 N N . SER A 1 83 ? 14.889 -11.595 10.332 1.00 52.91 83 SER A N 1
ATOM 638 C CA . SER A 1 83 ? 14.716 -10.998 11.664 1.00 52.91 83 SER A CA 1
ATOM 639 C C . SER A 1 83 ? 13.865 -11.861 12.603 1.00 52.91 83 SER A C 1
ATOM 641 O O . SER A 1 83 ? 14.136 -11.932 13.803 1.00 52.91 83 SER A O 1
ATOM 643 N N . THR A 1 84 ? 12.848 -12.556 12.080 1.00 51.72 84 THR A N 1
ATOM 644 C CA . THR A 1 84 ? 12.032 -13.479 12.893 1.00 51.72 84 THR A CA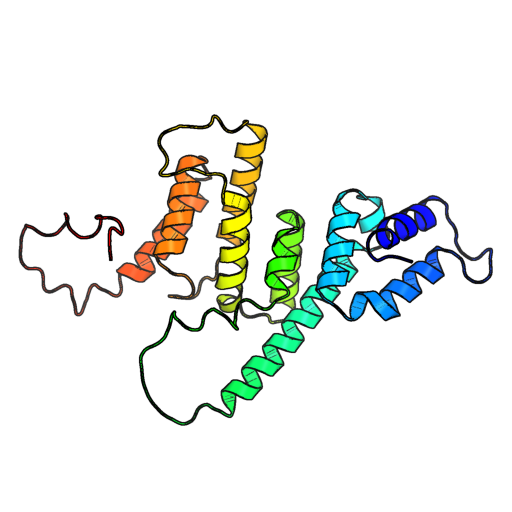 1
ATOM 645 C C . THR A 1 84 ? 12.740 -14.796 13.223 1.00 51.72 84 THR A C 1
ATOM 647 O O . THR A 1 84 ? 12.497 -15.343 14.297 1.00 51.72 84 THR A O 1
ATOM 650 N N . SER A 1 85 ? 13.640 -15.273 12.356 1.00 45.44 85 SER A N 1
ATOM 651 C CA . SER A 1 85 ? 14.445 -16.485 12.575 1.00 45.44 85 SER A CA 1
ATOM 652 C C . SER A 1 85 ? 15.484 -16.290 13.682 1.00 45.44 85 SER A C 1
ATOM 654 O O . SER A 1 85 ? 15.516 -17.080 14.621 1.00 45.44 85 SER A O 1
ATOM 656 N N . VAL A 1 86 ? 16.244 -15.190 13.656 1.00 46.53 86 VAL A N 1
ATOM 657 C CA . VAL A 1 86 ? 17.246 -14.879 14.697 1.00 46.53 86 VAL A CA 1
ATOM 658 C C . VAL A 1 86 ? 16.593 -14.707 16.077 1.00 46.53 86 VAL A C 1
ATOM 660 O O . VAL A 1 86 ? 17.161 -15.066 17.107 1.00 46.53 86 VAL A O 1
ATOM 663 N N . ARG A 1 87 ? 15.353 -14.202 16.117 1.00 47.22 87 ARG A N 1
ATOM 664 C CA . ARG A 1 87 ? 14.596 -14.022 17.364 1.00 47.22 87 ARG A CA 1
ATOM 665 C C . ARG A 1 87 ? 14.009 -15.319 17.922 1.00 47.22 87 ARG A C 1
ATOM 667 O O . ARG A 1 87 ? 13.761 -15.382 19.123 1.00 47.22 87 ARG A O 1
ATOM 674 N N . ALA A 1 88 ? 13.781 -16.326 17.077 1.00 42.41 88 ALA A N 1
ATOM 675 C CA . ALA A 1 88 ? 13.326 -17.645 17.511 1.00 42.41 88 ALA A CA 1
ATOM 676 C C . ALA A 1 88 ? 14.439 -18.424 18.234 1.00 42.41 88 ALA A C 1
ATOM 678 O O . ALA A 1 88 ? 14.146 -19.195 19.142 1.00 42.41 88 ALA A O 1
ATOM 679 N N . GLU A 1 89 ? 15.707 -18.170 17.896 1.00 41.56 89 GLU A N 1
ATOM 680 C CA . GLU A 1 89 ? 16.860 -18.813 18.546 1.00 41.56 89 GLU A CA 1
ATOM 681 C C . GLU A 1 89 ? 17.280 -18.117 19.855 1.00 41.56 89 GLU A C 1
ATOM 683 O O . GLU A 1 89 ? 17.811 -18.756 20.758 1.00 41.56 89 GLU A O 1
ATOM 688 N N . ALA A 1 90 ? 16.966 -16.826 20.017 1.00 44.75 90 ALA A N 1
ATOM 689 C CA . ALA A 1 90 ? 17.284 -16.039 21.217 1.00 44.75 90 ALA A CA 1
ATOM 690 C C . ALA A 1 90 ? 16.218 -16.111 22.340 1.00 44.75 90 ALA A C 1
ATOM 692 O O . ALA A 1 90 ? 16.242 -15.310 23.274 1.00 44.75 90 ALA A O 1
ATOM 693 N N . GLY A 1 91 ? 15.248 -17.027 22.242 1.00 40.84 91 GLY A N 1
ATOM 694 C CA . GLY A 1 91 ? 13.993 -16.989 23.000 1.00 40.84 91 GLY A CA 1
ATOM 695 C C . GLY A 1 91 ? 13.764 -18.115 24.009 1.00 40.84 91 GLY A C 1
ATOM 696 O O . GLY A 1 91 ? 12.632 -18.574 24.126 1.00 40.84 91 GLY A O 1
ATOM 697 N N . ILE A 1 92 ? 14.780 -18.552 24.758 1.00 47.53 92 ILE A N 1
ATOM 698 C CA . ILE A 1 92 ? 14.579 -19.269 26.029 1.00 47.53 92 ILE A CA 1
ATOM 699 C C . ILE A 1 92 ? 15.183 -18.393 27.127 1.00 47.53 92 ILE A C 1
ATOM 701 O O . ILE A 1 92 ? 16.385 -18.460 27.359 1.00 47.53 92 ILE A O 1
ATOM 705 N N . ASN A 1 93 ? 14.362 -17.505 27.710 1.00 37.56 93 ASN A N 1
ATOM 706 C CA . ASN A 1 93 ? 14.349 -17.086 29.127 1.00 37.56 93 ASN A CA 1
ATOM 707 C C . ASN A 1 93 ? 1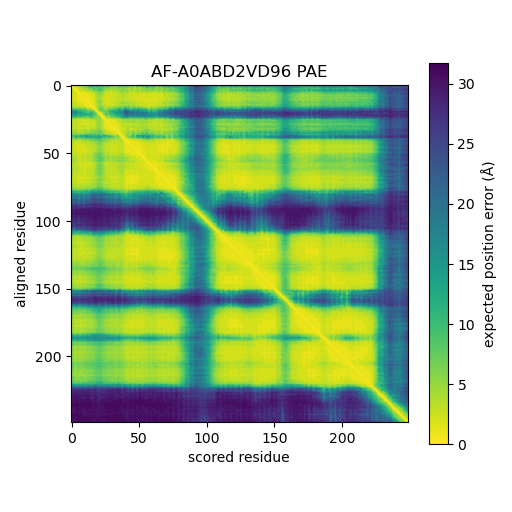3.730 -15.682 29.327 1.00 37.56 93 ASN A C 1
ATOM 709 O O . ASN A 1 93 ? 14.299 -14.673 28.931 1.00 37.56 93 ASN A O 1
ATOM 713 N N . GLY A 1 94 ? 12.598 -15.639 30.044 1.00 35.91 94 GLY A N 1
ATOM 714 C CA . GLY A 1 94 ? 12.402 -14.726 31.183 1.00 35.91 94 GLY A CA 1
ATOM 715 C C . GLY A 1 94 ? 12.015 -13.252 30.966 1.00 35.91 94 GLY A C 1
ATOM 716 O O . GLY A 1 94 ? 12.871 -12.386 30.904 1.00 35.91 94 GLY A O 1
ATOM 717 N N . LEU A 1 95 ? 10.706 -12.991 31.092 1.00 39.31 95 LEU A N 1
ATOM 718 C CA . LEU A 1 95 ? 10.083 -11.983 31.977 1.00 39.31 95 LEU A CA 1
ATOM 719 C C . LEU A 1 95 ? 10.220 -10.450 31.709 1.00 39.31 95 LEU A C 1
ATOM 721 O O . LEU A 1 95 ? 11.214 -9.806 32.008 1.00 39.31 95 LEU A O 1
ATOM 725 N N . THR A 1 96 ? 9.057 -9.870 31.368 1.00 38.41 96 THR A N 1
ATOM 726 C CA . THR A 1 96 ? 8.497 -8.536 31.720 1.00 38.41 96 THR A CA 1
ATOM 727 C C . THR A 1 96 ? 9.073 -7.219 31.180 1.00 38.41 96 THR A C 1
ATOM 729 O O . THR A 1 96 ? 10.247 -6.902 31.288 1.00 38.41 96 THR A O 1
ATOM 732 N N . SER A 1 97 ? 8.117 -6.367 30.777 1.00 40.75 97 SER A N 1
ATOM 733 C CA . SER A 1 97 ? 8.117 -4.907 30.957 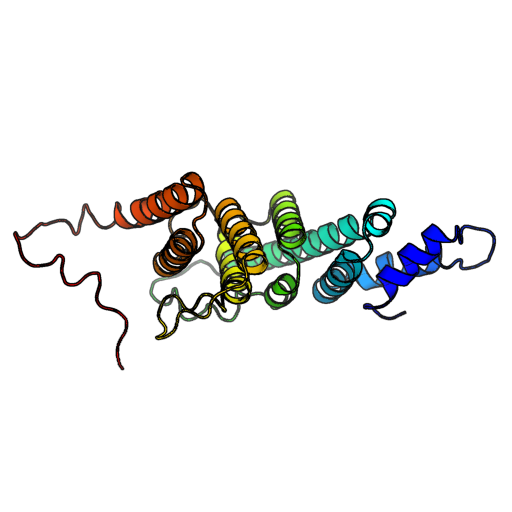1.00 40.75 97 SER A CA 1
ATOM 734 C C . SER A 1 97 ? 9.140 -4.077 30.165 1.00 40.75 97 SER A C 1
ATOM 736 O O . SER A 1 97 ? 10.052 -3.480 30.728 1.00 40.75 97 SER A O 1
ATOM 738 N N . SER A 1 98 ? 8.906 -3.916 28.858 1.00 32.53 98 SER A N 1
ATOM 739 C CA . SER A 1 98 ? 9.287 -2.691 28.114 1.00 32.53 98 SER A CA 1
ATOM 740 C C . SER A 1 98 ? 8.598 -2.596 26.742 1.00 32.53 98 SER A C 1
ATOM 742 O O . SER A 1 98 ? 9.207 -2.237 25.735 1.00 32.53 98 SER A O 1
ATOM 744 N N . MET A 1 99 ? 7.303 -2.928 26.668 1.00 45.25 99 MET A N 1
ATOM 745 C CA . MET A 1 99 ? 6.620 -3.159 25.384 1.00 45.25 99 MET A CA 1
ATOM 746 C C . MET A 1 99 ? 6.445 -1.924 24.472 1.00 45.25 99 MET A C 1
ATOM 748 O O . MET A 1 99 ? 5.908 -2.066 23.380 1.00 45.25 99 MET A O 1
ATOM 752 N N . PHE A 1 100 ? 6.932 -0.736 24.858 1.00 41.75 100 PHE A N 1
ATOM 753 C CA . PHE A 1 100 ? 6.791 0.491 24.058 1.00 41.75 100 PHE A CA 1
ATOM 754 C C . PHE A 1 100 ? 8.040 1.384 23.965 1.00 41.75 100 PHE A C 1
ATOM 756 O O . PHE A 1 100 ? 8.035 2.326 23.176 1.00 41.75 100 PHE A O 1
ATOM 763 N N . SER A 1 101 ? 9.134 1.110 24.687 1.00 32.38 101 SER A N 1
ATOM 764 C CA . SER A 1 101 ? 10.361 1.931 24.598 1.00 32.38 101 SER A CA 1
ATOM 765 C C . SER A 1 101 ? 11.337 1.476 23.505 1.00 32.38 101 SER A C 1
ATOM 767 O O . SER A 1 101 ? 12.249 2.216 23.150 1.00 32.38 101 SER A O 1
ATOM 769 N N . ASN A 1 102 ? 11.102 0.307 22.902 1.00 33.12 102 ASN A N 1
ATOM 770 C CA . ASN A 1 102 ? 11.938 -0.271 21.845 1.00 33.12 102 ASN A CA 1
ATOM 771 C C . ASN A 1 102 ? 11.275 -0.227 20.456 1.00 33.12 102 ASN A C 1
ATOM 773 O O . ASN A 1 102 ? 11.501 -1.110 19.639 1.00 33.12 102 ASN A O 1
ATOM 777 N N . LEU A 1 103 ? 10.455 0.788 20.162 1.00 42.25 103 LEU A N 1
ATOM 778 C CA . LEU A 1 103 ? 9.901 1.002 18.811 1.00 42.25 103 LEU A CA 1
ATOM 779 C C . LEU A 1 103 ? 10.953 1.491 17.795 1.00 42.25 103 LEU A C 1
ATOM 781 O O . LEU A 1 103 ? 10.692 1.507 16.596 1.00 42.25 103 LEU A O 1
ATOM 785 N N . LYS A 1 104 ? 12.147 1.878 18.259 1.00 36.25 104 LYS A N 1
ATOM 786 C CA . LYS A 1 104 ? 13.193 2.495 17.434 1.00 36.25 104 LYS A CA 1
ATOM 787 C C . LYS A 1 104 ? 14.000 1.570 16.498 1.00 36.25 104 LYS A C 1
ATOM 789 O O . LYS A 1 104 ? 14.628 2.136 15.614 1.00 36.25 104 LYS A O 1
ATOM 794 N N . PRO A 1 105 ? 13.977 0.222 16.588 1.00 41.66 105 PRO A N 1
ATOM 795 C CA . PRO A 1 105 ? 14.536 -0.641 15.548 1.00 41.66 105 PRO A CA 1
ATOM 796 C C . PRO A 1 105 ? 13.475 -1.440 14.759 1.00 41.66 105 PRO A C 1
ATOM 798 O O . PRO A 1 105 ? 13.850 -2.373 14.066 1.00 41.66 105 PRO A O 1
ATOM 801 N N . ILE A 1 106 ? 12.169 -1.143 14.883 1.00 45.19 106 ILE A N 1
ATOM 802 C CA . ILE A 1 106 ? 11.084 -1.916 14.217 1.00 45.19 106 ILE A CA 1
ATOM 803 C C . ILE A 1 106 ? 10.382 -1.130 13.102 1.00 45.19 106 ILE A C 1
ATOM 805 O O . ILE A 1 106 ? 9.759 -1.715 12.219 1.00 45.19 106 ILE A O 1
ATOM 809 N N . VAL A 1 107 ? 10.487 0.196 13.117 1.00 53.34 107 VAL A N 1
ATOM 810 C CA . VAL A 1 107 ? 10.202 0.998 11.928 1.00 53.34 107 VAL A CA 1
ATOM 811 C C . VAL A 1 107 ? 11.435 0.837 11.055 1.00 53.34 107 VAL A C 1
ATOM 813 O O . VAL A 1 107 ? 12.423 1.548 11.223 1.00 53.34 107 VAL A O 1
ATOM 816 N N . ASP A 1 108 ? 11.437 -0.217 10.241 1.00 66.06 108 ASP A N 1
ATOM 817 C CA . ASP A 1 108 ? 12.510 -0.427 9.287 1.00 66.06 108 ASP A CA 1
ATOM 818 C C . ASP A 1 108 ? 12.676 0.861 8.473 1.00 66.06 108 ASP A C 1
ATOM 820 O O . ASP A 1 108 ? 11.685 1.450 8.049 1.00 66.06 108 ASP A O 1
ATOM 824 N N . TRP A 1 109 ? 13.919 1.273 8.240 1.00 66.75 109 TRP A N 1
ATOM 825 C CA . TRP A 1 109 ? 14.316 2.458 7.465 1.00 66.75 109 TRP A CA 1
ATOM 826 C C . TRP A 1 109 ? 13.571 2.648 6.129 1.00 66.75 109 TRP A C 1
ATOM 828 O O . TRP A 1 109 ? 13.471 3.762 5.626 1.00 66.75 109 TRP A O 1
ATOM 838 N N . TRP A 1 110 ? 13.045 1.566 5.546 1.00 80.31 110 TRP A N 1
ATOM 839 C CA . TRP A 1 110 ? 12.263 1.598 4.311 1.00 80.31 110 TRP A CA 1
ATOM 840 C C . TRP A 1 110 ? 10.801 2.019 4.504 1.00 80.31 110 TRP A C 1
ATOM 842 O O . TRP A 1 110 ? 10.124 2.386 3.543 1.00 80.31 110 TR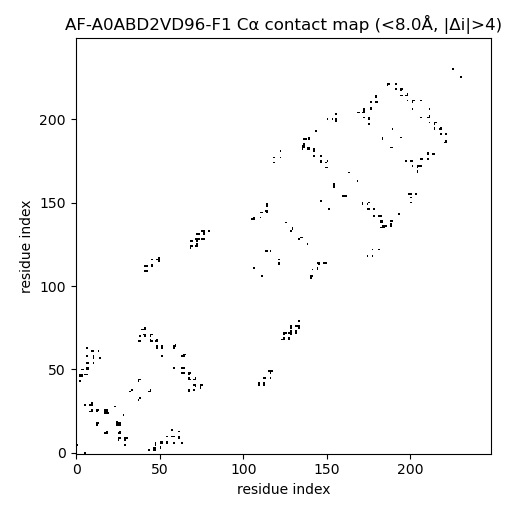P A O 1
ATOM 852 N N . SER A 1 111 ? 10.272 1.966 5.723 1.00 83.06 111 SER A N 1
ATOM 853 C CA . SER A 1 111 ? 8.889 2.343 6.007 1.00 83.06 111 SER A CA 1
ATOM 854 C C . SER A 1 111 ? 8.683 3.858 5.916 1.00 83.06 111 SER A C 1
ATOM 856 O O . SER A 1 111 ? 7.620 4.298 5.468 1.00 83.06 111 SER A O 1
ATOM 858 N N . GLU A 1 112 ? 9.703 4.665 6.232 1.00 87.44 112 GLU A N 1
ATOM 859 C CA . GLU A 1 112 ? 9.716 6.095 5.932 1.00 87.44 112 GLU A CA 1
ATOM 860 C C . GLU A 1 112 ? 9.636 6.365 4.433 1.00 87.44 112 GLU A C 1
ATOM 862 O O . GLU A 1 112 ? 8.891 7.268 4.037 1.00 87.44 112 GLU A O 1
ATOM 867 N N . ASP A 1 113 ? 10.344 5.585 3.614 1.00 90.31 113 ASP A N 1
ATOM 868 C CA . ASP A 1 113 ? 10.337 5.745 2.159 1.00 90.31 113 ASP A CA 1
ATOM 869 C C . ASP A 1 113 ? 8.928 5.516 1.602 1.00 90.31 113 ASP A C 1
ATOM 871 O O . ASP A 1 113 ? 8.429 6.319 0.815 1.00 90.31 113 ASP A O 1
ATOM 875 N N . LEU A 1 114 ? 8.209 4.491 2.076 1.00 93.56 114 LEU A N 1
ATOM 876 C CA . LEU A 1 114 ? 6.853 4.187 1.592 1.00 93.56 114 LEU A CA 1
ATOM 877 C C . LEU A 1 114 ? 5.847 5.325 1.783 1.00 93.56 114 LEU A C 1
ATOM 879 O O . LEU A 1 114 ? 4.846 5.391 1.071 1.00 93.56 114 LEU A O 1
ATOM 883 N N . THR A 1 115 ? 6.087 6.227 2.731 1.00 93.00 115 THR A N 1
ATOM 884 C CA . THR A 1 115 ? 5.150 7.320 3.011 1.00 93.00 115 THR A CA 1
ATOM 885 C C . THR A 1 115 ? 5.100 8.420 1.957 1.00 93.00 115 THR A C 1
ATOM 887 O O . THR A 1 115 ? 4.197 9.253 2.025 1.00 93.00 115 THR A O 1
ATOM 890 N N . VAL A 1 116 ? 6.036 8.442 1.000 1.00 93.31 116 VAL A N 1
ATOM 891 C CA . VAL A 1 116 ? 5.977 9.385 -0.130 1.00 93.31 116 VAL A CA 1
ATOM 892 C C . VAL A 1 116 ? 4.985 8.950 -1.210 1.00 93.31 116 VAL A C 1
ATOM 894 O O . VAL A 1 116 ? 4.583 9.764 -2.036 1.00 93.31 116 VAL A O 1
ATOM 897 N N . LEU A 1 117 ? 4.582 7.676 -1.203 1.00 95.38 117 LEU A N 1
ATOM 898 C CA . LEU A 1 117 ? 3.681 7.108 -2.197 1.00 95.38 117 LEU A CA 1
ATOM 899 C C . LEU A 1 117 ? 2.249 7.597 -1.981 1.00 95.38 117 LEU A C 1
ATOM 901 O O . LEU A 1 117 ? 1.760 7.688 -0.844 1.00 95.38 117 LEU A O 1
ATOM 905 N N . ARG A 1 118 ? 1.531 7.818 -3.084 1.00 94.94 118 ARG A N 1
ATOM 906 C CA . ARG A 1 118 ? 0.074 7.997 -3.021 1.00 94.94 118 ARG A CA 1
ATOM 907 C C . ARG A 1 118 ? -0.599 6.748 -2.455 1.00 94.94 118 ARG A C 1
ATOM 909 O O . ARG A 1 118 ? -0.070 5.638 -2.533 1.00 94.94 118 ARG A O 1
ATOM 916 N N . ILE A 1 119 ? -1.792 6.934 -1.894 1.00 96.06 119 ILE A N 1
ATOM 917 C CA . ILE A 1 119 ? -2.497 5.876 -1.164 1.00 96.06 119 ILE A CA 1
ATOM 918 C C . ILE A 1 119 ? -2.773 4.635 -2.018 1.00 96.06 119 ILE A C 1
ATOM 920 O O . ILE A 1 119 ? -2.664 3.519 -1.518 1.00 96.06 119 ILE A O 1
ATOM 924 N N . ASP A 1 120 ? -3.069 4.809 -3.304 1.00 95.25 120 ASP A N 1
ATOM 925 C CA . ASP A 1 120 ? -3.326 3.716 -4.238 1.00 95.25 120 ASP A CA 1
ATOM 926 C C . ASP A 1 120 ? -2.088 2.826 -4.431 1.00 95.25 120 ASP A C 1
ATOM 928 O O . ASP A 1 120 ? -2.187 1.598 -4.381 1.00 95.25 120 ASP A O 1
ATOM 932 N N . PHE A 1 121 ? -0.900 3.417 -4.573 1.00 95.69 121 PHE A N 1
ATOM 933 C CA . PHE A 1 121 ? 0.345 2.651 -4.673 1.00 95.69 121 PHE A CA 1
ATOM 934 C C . PHE A 1 121 ? 0.788 2.080 -3.337 1.00 95.69 121 PHE A C 1
ATOM 936 O O . PHE A 1 121 ? 1.196 0.920 -3.285 1.00 95.69 121 PHE A O 1
ATOM 943 N N . PHE A 1 122 ? 0.657 2.850 -2.258 1.00 97.06 122 PHE A N 1
ATOM 944 C CA . PHE A 1 122 ? 0.933 2.371 -0.910 1.00 97.06 122 PHE A CA 1
ATOM 945 C C . PHE A 1 122 ? 0.097 1.122 -0.586 1.00 97.06 122 PHE A C 1
ATOM 947 O O . PHE A 1 122 ? 0.638 0.099 -0.167 1.00 97.06 122 PHE A O 1
ATOM 954 N N . GLN A 1 123 ? -1.206 1.149 -0.885 1.00 97.62 123 GLN A N 1
ATOM 955 C CA . GLN A 1 123 ? -2.091 -0.006 -0.744 1.00 97.62 123 GLN A CA 1
ATOM 956 C C . GLN A 1 123 ? -1.627 -1.195 -1.598 1.00 97.62 123 GLN A C 1
ATOM 958 O O . GLN A 1 123 ? -1.557 -2.316 -1.091 1.00 97.62 123 GLN A O 1
ATOM 963 N N . ARG A 1 124 ? -1.284 -0.977 -2.877 1.00 97.31 124 ARG A N 1
ATOM 964 C CA . ARG A 1 124 ? -0.783 -2.044 -3.768 1.00 97.31 124 ARG A CA 1
ATOM 965 C C . ARG A 1 124 ? 0.498 -2.689 -3.235 1.00 97.31 124 ARG A C 1
ATOM 967 O O . ARG A 1 124 ? 0.623 -3.911 -3.304 1.00 97.31 124 ARG A O 1
ATOM 974 N N . VAL A 1 125 ? 1.415 -1.899 -2.674 1.00 97.00 125 VAL A N 1
ATOM 975 C CA . VAL A 1 125 ? 2.640 -2.396 -2.029 1.00 97.00 125 VAL A CA 1
ATOM 976 C C . VAL A 1 125 ? 2.302 -3.288 -0.838 1.00 97.00 125 VAL A C 1
ATOM 978 O O . VAL A 1 125 ? 2.773 -4.424 -0.784 1.00 97.00 125 VAL A O 1
ATOM 981 N N . LEU A 1 126 ? 1.441 -2.833 0.078 1.00 95.81 126 LEU A N 1
ATOM 982 C CA . LEU A 1 126 ? 1.076 -3.630 1.254 1.00 95.81 126 LEU A CA 1
ATOM 983 C C . LEU A 1 126 ? 0.340 -4.925 0.876 1.00 95.81 126 LEU A C 1
ATOM 985 O O . LEU A 1 126 ? 0.592 -5.971 1.474 1.00 95.81 126 LEU A O 1
ATOM 989 N N . ILE A 1 127 ? -0.520 -4.895 -0.146 1.00 96.31 127 ILE A N 1
ATOM 990 C CA . ILE A 1 127 ? -1.178 -6.101 -0.672 1.00 96.31 127 ILE A CA 1
ATOM 991 C C . ILE A 1 127 ? -0.153 -7.079 -1.256 1.00 96.31 127 ILE A C 1
ATOM 993 O O . ILE A 1 127 ? -0.213 -8.271 -0.952 1.00 96.31 127 ILE A O 1
ATOM 997 N N . ALA A 1 128 ? 0.813 -6.599 -2.044 1.00 96.88 128 ALA A N 1
ATOM 998 C CA . ALA A 1 128 ? 1.872 -7.443 -2.597 1.00 96.88 128 ALA A CA 1
ATOM 999 C C . ALA A 1 128 ? 2.764 -8.052 -1.501 1.00 96.88 128 ALA A C 1
ATOM 1001 O O . ALA A 1 128 ? 3.123 -9.228 -1.579 1.00 96.88 128 ALA A O 1
ATOM 1002 N N . MET A 1 129 ? 3.074 -7.288 -0.450 1.00 94.25 129 MET A N 1
ATOM 1003 C CA . MET A 1 129 ? 3.785 -7.787 0.731 1.00 94.25 129 MET A CA 1
ATOM 1004 C C . MET A 1 129 ? 3.000 -8.904 1.424 1.00 94.25 129 MET A C 1
ATOM 1006 O O . MET A 1 129 ? 3.546 -9.978 1.677 1.00 94.25 129 MET A O 1
ATOM 1010 N N . MET A 1 130 ? 1.705 -8.697 1.682 1.00 92.56 130 MET A N 1
ATOM 1011 C CA . MET A 1 130 ? 0.845 -9.731 2.271 1.00 92.56 130 MET A CA 1
ATOM 1012 C C . MET A 1 130 ? 0.779 -10.988 1.395 1.00 92.56 130 MET A C 1
ATOM 1014 O O . MET A 1 130 ? 0.896 -12.097 1.912 1.00 92.56 130 MET A O 1
ATOM 1018 N N . GLY A 1 131 ? 0.672 -10.830 0.072 1.00 94.38 131 GLY A N 1
ATOM 1019 C CA . GLY A 1 131 ? 0.691 -11.944 -0.884 1.00 94.38 131 GLY A CA 1
ATOM 1020 C C . GLY A 1 131 ? 1.989 -12.760 -0.868 1.00 94.38 131 GLY A C 1
ATOM 1021 O O . GLY A 1 131 ? 1.985 -13.925 -1.257 1.00 94.38 131 GLY A O 1
ATOM 1022 N N . ARG A 1 132 ? 3.089 -12.181 -0.370 1.00 92.31 132 ARG A N 1
ATOM 1023 C CA . ARG A 1 132 ? 4.397 -12.835 -0.186 1.00 92.31 132 ARG A CA 1
ATOM 1024 C C . ARG A 1 132 ? 4.644 -13.336 1.242 1.00 92.31 132 ARG A C 1
ATOM 1026 O O . ARG A 1 132 ? 5.752 -13.766 1.555 1.00 92.31 132 ARG A O 1
ATOM 1033 N N . GLY A 1 133 ? 3.628 -13.301 2.104 1.00 88.56 133 GLY A N 1
ATOM 1034 C CA . GLY A 1 133 ? 3.706 -13.811 3.474 1.00 88.56 133 GLY A CA 1
ATOM 1035 C C . GLY A 1 133 ? 4.146 -12.785 4.520 1.00 88.56 133 GLY A C 1
ATOM 1036 O O . GLY A 1 133 ? 4.462 -13.171 5.648 1.00 88.56 133 GLY A O 1
ATOM 1037 N N . PHE A 1 134 ? 4.155 -11.486 4.197 1.00 89.25 134 PHE A N 1
ATOM 1038 C CA . PHE A 1 134 ? 4.311 -10.454 5.222 1.00 89.25 134 PHE A CA 1
ATOM 1039 C C . PHE A 1 134 ? 3.140 -10.523 6.208 1.00 89.25 134 PHE A C 1
ATOM 1041 O O . PHE A 1 134 ? 1.971 -10.519 5.814 1.00 89.25 134 PHE A O 1
ATOM 1048 N N . LYS A 1 135 ? 3.446 -10.615 7.503 1.00 86.94 135 LYS A N 1
ATOM 1049 C CA . LYS A 1 135 ? 2.432 -10.870 8.530 1.00 86.94 135 LYS A CA 1
ATOM 1050 C C . LYS A 1 135 ? 1.579 -9.623 8.760 1.00 86.94 135 LYS A C 1
ATOM 1052 O O . LYS A 1 135 ? 2.125 -8.536 8.930 1.00 86.94 135 LYS A O 1
ATOM 1057 N N . GLN A 1 136 ? 0.255 -9.782 8.823 1.00 87.12 136 GLN A N 1
ATOM 1058 C CA . GLN A 1 136 ? -0.664 -8.644 8.932 1.00 87.12 136 GLN A CA 1
ATOM 1059 C C . GLN A 1 136 ? -0.399 -7.797 10.176 1.00 87.12 136 GLN A C 1
ATOM 1061 O O . GLN A 1 136 ? -0.259 -6.589 10.042 1.00 87.12 136 GLN A O 1
ATOM 1066 N N . TYR A 1 137 ? -0.207 -8.398 11.354 1.00 84.88 137 TYR A N 1
ATOM 1067 C CA . TYR A 1 137 ? 0.119 -7.639 12.572 1.00 84.88 137 TYR A CA 1
ATOM 1068 C C . TYR A 1 137 ? 1.352 -6.720 12.435 1.00 84.88 137 TYR A C 1
ATOM 1070 O O . TYR A 1 137 ? 1.416 -5.685 13.096 1.00 84.88 137 TYR A O 1
ATOM 1078 N N . ALA A 1 138 ? 2.318 -7.062 11.571 1.00 85.75 138 ALA A N 1
ATOM 1079 C CA . ALA A 1 138 ? 3.527 -6.267 11.351 1.00 85.75 138 ALA A CA 1
ATOM 1080 C C . ALA A 1 138 ? 3.273 -5.015 10.490 1.00 85.75 138 ALA A C 1
ATOM 1082 O O . ALA A 1 138 ? 4.118 -4.127 10.430 1.00 85.75 138 ALA A O 1
ATOM 1083 N N . LEU A 1 139 ? 2.096 -4.898 9.863 1.00 89.00 139 LEU A N 1
ATOM 1084 C CA . LEU A 1 139 ? 1.691 -3.696 9.131 1.00 89.00 139 LEU A CA 1
ATOM 1085 C C . LEU A 1 139 ? 1.356 -2.524 10.058 1.00 89.00 139 LEU A C 1
ATOM 1087 O O . LEU A 1 139 ? 1.371 -1.380 9.610 1.00 89.00 139 LEU A O 1
ATOM 1091 N N . GLY A 1 140 ? 1.053 -2.783 11.335 1.00 90.12 140 GLY A N 1
ATOM 1092 C CA . GLY A 1 140 ? 0.588 -1.764 12.277 1.00 90.12 140 GLY A CA 1
ATOM 1093 C C . GLY A 1 140 ? 1.495 -0.528 12.361 1.00 90.12 140 GLY A C 1
ATOM 1094 O O . GLY A 1 140 ? 1.005 0.580 12.132 1.00 90.12 140 GLY A O 1
ATOM 1095 N N . PRO A 1 141 ? 2.809 -0.680 12.613 1.00 88.31 141 PRO A N 1
ATOM 1096 C CA . PRO A 1 141 ? 3.747 0.444 12.633 1.00 88.31 141 PRO A CA 1
ATOM 1097 C C . PRO A 1 141 ? 3.828 1.212 11.304 1.00 88.31 141 PRO A C 1
ATOM 1099 O O . PRO A 1 141 ? 3.853 2.441 11.314 1.00 88.31 141 PRO A O 1
ATOM 1102 N N . ILE A 1 142 ? 3.799 0.509 10.167 1.00 91.88 142 ILE A N 1
ATOM 1103 C CA . ILE A 1 142 ? 3.881 1.107 8.822 1.00 91.88 142 ILE A CA 1
ATOM 1104 C C . ILE A 1 142 ? 2.624 1.943 8.540 1.00 91.88 142 ILE A C 1
ATOM 1106 O O . ILE A 1 142 ? 2.710 3.097 8.118 1.00 91.88 142 ILE A O 1
ATOM 1110 N N . LEU A 1 143 ? 1.446 1.385 8.834 1.00 93.88 143 LEU A N 1
ATOM 1111 C CA . LEU A 1 143 ? 0.155 2.065 8.704 1.00 93.88 143 LEU A CA 1
ATOM 1112 C C . LEU A 1 143 ? 0.063 3.271 9.639 1.00 93.88 143 LEU A C 1
ATOM 1114 O O . LEU A 1 143 ? -0.435 4.321 9.238 1.00 93.88 143 LEU A O 1
ATOM 1118 N N . MET A 1 144 ? 0.574 3.149 10.865 1.00 91.81 144 MET A N 1
ATOM 1119 C CA . MET A 1 144 ? 0.624 4.254 11.816 1.00 91.81 144 MET A CA 1
ATOM 1120 C C . MET A 1 144 ? 1.507 5.396 11.313 1.00 91.81 144 MET A C 1
ATOM 1122 O O . MET A 1 144 ? 1.084 6.552 11.358 1.00 91.81 144 MET A O 1
ATOM 1126 N N . LEU A 1 145 ? 2.698 5.090 10.796 1.00 91.50 145 LEU A N 1
ATOM 1127 C CA . LEU A 1 145 ? 3.605 6.090 10.237 1.00 91.50 145 LEU A CA 1
ATOM 1128 C C . LEU A 1 145 ? 2.988 6.794 9.017 1.00 91.50 145 LEU A C 1
ATOM 1130 O O . LEU A 1 145 ? 3.014 8.027 8.933 1.00 91.50 145 LEU A O 1
ATOM 1134 N N . TYR A 1 146 ? 2.380 6.027 8.107 1.00 94.12 146 TYR A N 1
ATOM 1135 C CA . TYR A 1 146 ? 1.694 6.567 6.933 1.00 94.12 146 TYR A CA 1
ATOM 1136 C C . TYR A 1 146 ? 0.513 7.463 7.327 1.00 94.12 146 TYR A C 1
ATOM 1138 O O . TYR A 1 146 ? 0.398 8.591 6.842 1.00 94.12 146 TYR A O 1
ATOM 1146 N N . ALA A 1 147 ? -0.335 7.007 8.256 1.00 93.69 147 ALA A N 1
ATOM 1147 C CA . ALA A 1 147 ? -1.460 7.776 8.785 1.00 93.69 147 ALA A CA 1
ATOM 1148 C C . ALA A 1 147 ? -0.990 9.092 9.408 1.00 93.69 147 ALA A C 1
ATOM 1150 O O . ALA A 1 147 ? -1.529 10.154 9.109 1.00 93.69 147 ALA A O 1
ATOM 1151 N N . GLN A 1 148 ? 0.058 9.049 10.233 1.00 89.00 148 GLN A N 1
ATOM 1152 C CA . GLN A 1 148 ? 0.606 10.252 10.850 1.00 89.00 148 GLN A CA 1
ATOM 1153 C C . GLN A 1 148 ? 1.083 11.258 9.806 1.00 89.00 148 GLN A C 1
ATOM 1155 O O . GLN A 1 148 ? 0.824 12.443 9.972 1.00 89.00 148 GLN A O 1
ATOM 1160 N N . LYS A 1 149 ? 1.776 10.839 8.742 1.00 89.88 149 LYS A N 1
ATOM 1161 C CA . LYS A 1 149 ? 2.241 11.785 7.714 1.00 89.88 149 LYS A CA 1
ATOM 1162 C C . LYS A 1 149 ? 1.102 12.322 6.847 1.00 89.88 149 LYS A C 1
ATOM 1164 O O . LYS A 1 149 ? 1.055 13.523 6.602 1.00 89.88 149 LYS A O 1
ATOM 1169 N N . SER A 1 150 ? 0.173 11.468 6.436 1.00 90.81 150 SER A N 1
ATOM 1170 C CA . SER A 1 150 ? -0.919 11.837 5.524 1.00 90.81 150 SER A CA 1
ATOM 1171 C C . SER A 1 150 ? -2.052 12.627 6.198 1.00 90.81 150 SER A C 1
ATOM 1173 O O . SER A 1 150 ? -2.678 13.484 5.573 1.00 90.81 150 SER A O 1
ATOM 1175 N N . LEU A 1 151 ? -2.288 12.403 7.495 1.00 87.69 151 LEU A N 1
ATOM 1176 C CA . LEU A 1 151 ? -3.366 13.040 8.263 1.00 87.69 151 LEU A CA 1
ATOM 1177 C C . LEU A 1 151 ? -2.887 14.201 9.156 1.00 87.69 151 LEU A C 1
ATOM 1179 O O . LEU A 1 151 ? -3.709 14.845 9.804 1.00 87.69 151 LEU A O 1
ATOM 1183 N N . ARG A 1 152 ? -1.585 14.528 9.154 1.00 73.69 152 ARG A N 1
ATOM 1184 C CA . ARG A 1 152 ? -0.916 15.549 10.000 1.00 73.69 152 ARG A CA 1
ATOM 1185 C C . ARG A 1 152 ? -1.541 16.952 9.976 1.00 73.69 152 ARG A C 1
ATOM 1187 O O . ARG A 1 152 ? -1.344 17.721 10.906 1.00 73.69 152 ARG A O 1
ATOM 1194 N N . CYS A 1 153 ? -2.303 17.289 8.936 1.00 63.19 153 CYS A N 1
ATOM 1195 C CA . CYS A 1 153 ? -3.006 18.571 8.812 1.00 63.19 153 CYS A CA 1
ATOM 1196 C C . CYS A 1 153 ? -4.454 18.547 9.337 1.00 63.19 153 CYS A C 1
ATOM 1198 O O . CYS A 1 153 ? -5.193 19.503 9.112 1.00 63.19 153 CYS A O 1
ATOM 1200 N N . LEU A 1 154 ? -4.903 17.458 9.964 1.00 65.12 154 LEU A N 1
ATOM 1201 C CA . LEU A 1 154 ? -6.138 17.450 10.743 1.00 65.12 154 LEU A CA 1
ATOM 1202 C C . LEU A 1 154 ? -5.795 18.006 12.128 1.00 65.12 154 LEU A C 1
ATOM 1204 O O . LEU A 1 154 ? -5.430 17.268 13.038 1.00 65.12 154 LEU A O 1
ATOM 1208 N N . GLU A 1 155 ? -5.854 19.326 12.289 1.00 58.88 155 GLU A N 1
ATOM 1209 C CA . GLU A 1 155 ? -5.777 19.955 13.612 1.00 58.88 155 GLU A CA 1
ATOM 1210 C C . GLU A 1 155 ? -7.080 19.638 14.378 1.00 58.88 155 GLU A C 1
ATOM 1212 O O . GLU A 1 155 ? -7.971 20.471 14.502 1.00 58.88 155 GLU A O 1
ATOM 1217 N N . ILE A 1 156 ? -7.221 18.396 14.859 1.00 58.00 156 ILE A N 1
ATOM 1218 C CA . ILE A 1 156 ? -8.409 17.911 15.588 1.00 58.00 156 ILE A CA 1
ATOM 1219 C C . ILE A 1 156 ? -8.520 18.606 16.965 1.00 58.00 156 ILE A C 1
ATOM 1221 O O . ILE A 1 156 ? -9.620 18.757 17.490 1.00 58.00 156 ILE A O 1
ATOM 1225 N N . PHE A 1 157 ? -7.399 19.099 17.519 1.00 51.56 157 PHE A N 1
ATOM 1226 C CA . PHE A 1 157 ? -7.304 19.681 18.872 1.00 51.56 157 PHE A CA 1
ATOM 1227 C C . PHE A 1 157 ? -6.748 21.121 18.948 1.00 51.56 157 PHE A C 1
ATOM 1229 O O . PHE A 1 157 ? -6.414 21.595 20.032 1.00 51.56 157 PHE A O 1
ATOM 1236 N N . GLY A 1 158 ? -6.661 21.849 17.829 1.00 48.81 158 GLY A N 1
ATOM 1237 C CA . GLY A 1 158 ? -6.115 23.214 17.780 1.00 48.81 158 GLY A CA 1
ATOM 1238 C C . GLY A 1 158 ? -7.182 24.301 17.625 1.00 48.81 158 GLY A C 1
ATOM 1239 O O . GLY A 1 158 ? -8.151 24.143 16.885 1.00 48.81 158 GLY A O 1
ATOM 1240 N N . LYS A 1 159 ? -7.003 25.434 18.317 1.00 46.97 159 LYS A N 1
ATOM 1241 C CA . LYS A 1 159 ? -7.849 26.638 18.237 1.00 46.97 159 LYS A CA 1
ATOM 1242 C C . LYS A 1 159 ? -7.744 27.261 16.833 1.00 46.97 159 LYS A C 1
ATOM 1244 O O . LYS A 1 159 ? -6.935 28.148 16.592 1.00 46.97 159 LYS A O 1
ATOM 1249 N N . GLY A 1 160 ? -8.568 26.785 15.907 1.00 51.47 160 GLY A N 1
ATOM 1250 C CA . GLY A 1 160 ? -8.684 27.344 14.563 1.00 51.47 160 GLY A CA 1
ATOM 1251 C C . GLY A 1 160 ? -9.020 26.270 13.544 1.00 51.47 160 GLY A C 1
ATOM 1252 O O . GLY A 1 160 ? -8.152 25.528 13.106 1.00 51.47 160 GLY A O 1
ATOM 1253 N N . ARG A 1 161 ? -10.285 26.209 13.114 1.00 57.00 161 ARG A N 1
ATOM 1254 C CA . ARG A 1 161 ? -10.660 25.439 11.924 1.00 57.00 161 ARG A CA 1
ATOM 1255 C C . ARG A 1 161 ? -9.993 26.095 10.714 1.00 57.00 161 ARG A C 1
ATOM 1257 O O . ARG A 1 161 ? -10.589 26.975 10.095 1.00 57.00 161 ARG A O 1
ATOM 1264 N N . LYS A 1 162 ? -8.770 25.696 10.363 1.00 63.19 162 LYS A N 1
ATOM 1265 C CA . LYS A 1 162 ? -8.271 25.952 9.010 1.00 63.19 162 LYS A CA 1
ATOM 1266 C C . LYS A 1 162 ? -9.235 25.237 8.073 1.00 63.19 162 LYS A C 1
ATOM 1268 O O . LYS A 1 162 ? -9.428 24.028 8.183 1.00 63.19 162 LYS A O 1
ATOM 1273 N N . LYS A 1 163 ? -9.927 26.006 7.236 1.00 69.00 163 LYS A N 1
ATOM 1274 C CA . LYS A 1 163 ? -10.894 25.477 6.280 1.00 69.00 163 LYS A CA 1
ATOM 1275 C C . LYS A 1 163 ? -10.099 24.664 5.256 1.00 69.00 163 LYS A C 1
ATOM 1277 O O . LYS A 1 163 ? -9.423 25.242 4.415 1.00 69.00 163 LYS A O 1
ATOM 1282 N N . ILE A 1 164 ? -10.099 23.342 5.412 1.00 79.25 164 ILE A N 1
ATOM 1283 C CA . ILE A 1 164 ? -9.478 22.423 4.456 1.00 79.25 164 ILE A CA 1
ATOM 1284 C C . ILE A 1 164 ? -10.259 22.542 3.145 1.00 79.25 164 ILE A C 1
ATOM 1286 O O . ILE A 1 164 ? -11.486 22.661 3.155 1.00 79.25 164 ILE A O 1
ATOM 1290 N N . GLU A 1 165 ? -9.554 22.563 2.018 1.00 85.00 165 GLU A N 1
ATOM 1291 C CA . GLU A 1 165 ? -10.213 22.593 0.716 1.00 85.00 165 GLU A CA 1
ATOM 1292 C C . GLU A 1 165 ? -10.995 21.290 0.479 1.00 85.00 165 GLU A C 1
ATOM 1294 O O . GLU A 1 165 ? -10.476 20.217 0.796 1.00 85.00 165 GLU A O 1
ATOM 1299 N N . PRO A 1 166 ? -12.193 21.330 -0.138 1.00 86.12 166 PRO A N 1
ATOM 1300 C CA . PRO A 1 166 ? -13.014 20.132 -0.349 1.00 86.12 166 PRO A CA 1
ATOM 1301 C C . PRO A 1 166 ? -12.276 18.987 -1.060 1.00 86.12 166 PRO A C 1
ATOM 1303 O O . PRO A 1 166 ? -12.483 17.818 -0.740 1.00 86.12 166 PRO A O 1
ATOM 1306 N N . LYS A 1 167 ? -11.374 19.315 -1.997 1.00 87.44 167 LYS A N 1
ATOM 1307 C CA . LYS A 1 167 ? -10.536 18.328 -2.691 1.00 87.44 167 LYS A CA 1
ATOM 1308 C C . LYS A 1 167 ? -9.581 17.621 -1.725 1.00 87.44 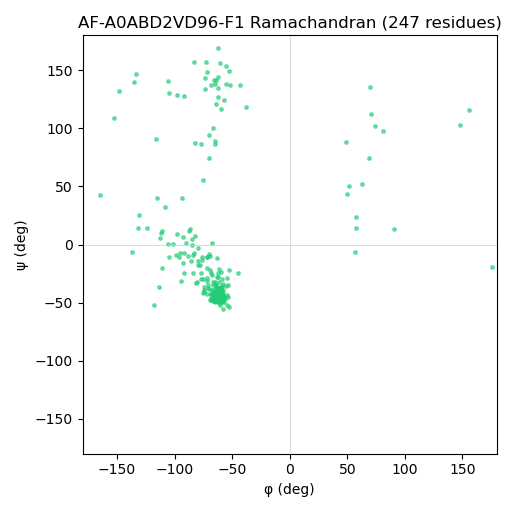167 LYS A C 1
ATOM 1310 O O . LYS A 1 167 ? -9.535 16.396 -1.693 1.00 87.44 167 LYS A O 1
ATOM 1315 N N . GLN A 1 168 ? -8.873 18.389 -0.901 1.00 87.56 168 GLN A N 1
ATOM 1316 C CA . GLN A 1 168 ? -7.945 17.853 0.092 1.00 87.56 168 GLN A CA 1
ATOM 1317 C C . GLN A 1 168 ? -8.680 17.066 1.191 1.00 87.56 168 GLN A C 1
ATOM 1319 O O . GLN A 1 168 ? -8.164 16.072 1.698 1.00 87.56 168 GLN A O 1
ATOM 1324 N N . GLU A 1 169 ? -9.888 17.490 1.567 1.00 89.75 169 GLU A N 1
ATOM 1325 C CA . GLU A 1 169 ? -10.749 16.744 2.489 1.00 89.75 169 GLU A CA 1
ATOM 1326 C C . GLU A 1 169 ? -11.123 15.374 1.909 1.00 89.75 169 GLU A C 1
ATOM 1328 O O . GLU A 1 169 ? -10.979 14.358 2.589 1.00 89.75 169 GLU A O 1
ATOM 1333 N N . HIS A 1 170 ? -11.539 15.333 0.639 1.00 92.31 170 HIS A N 1
ATOM 1334 C CA . HIS A 1 170 ? -11.863 14.085 -0.047 1.00 92.31 170 HIS A CA 1
ATOM 1335 C C . HIS A 1 170 ? -10.651 13.150 -0.148 1.00 92.31 170 HIS A C 1
ATOM 1337 O O . HIS A 1 170 ? -10.759 11.976 0.198 1.00 92.31 170 HIS A O 1
ATOM 1343 N N . GLU A 1 171 ? -9.483 13.668 -0.537 1.00 92.25 171 GLU A N 1
ATOM 1344 C CA . GLU A 1 171 ? -8.238 12.888 -0.592 1.00 92.25 171 GLU A CA 1
ATOM 1345 C C . GLU A 1 171 ? -7.897 12.277 0.777 1.00 92.25 171 GLU A C 1
ATOM 1347 O O . GLU A 1 171 ? -7.633 11.078 0.877 1.00 92.25 171 GLU A O 1
ATOM 1352 N N . LYS A 1 172 ? -7.991 13.060 1.861 1.00 92.75 172 LYS A N 1
ATOM 1353 C CA . LYS A 1 172 ? -7.774 12.555 3.227 1.00 92.75 172 LYS A CA 1
ATOM 1354 C C . LYS A 1 172 ? -8.814 11.519 3.654 1.00 92.75 172 LYS A C 1
ATOM 1356 O O . LYS A 1 172 ? -8.471 10.596 4.391 1.00 92.75 172 LYS A O 1
ATOM 1361 N N . ARG A 1 173 ? -10.068 11.650 3.208 1.00 95.31 173 ARG A N 1
ATOM 1362 C CA . ARG A 1 173 ? -11.127 10.660 3.464 1.00 95.31 173 ARG A CA 1
ATOM 1363 C C . ARG A 1 173 ? -10.776 9.318 2.825 1.00 95.31 173 ARG A C 1
ATOM 1365 O O . ARG A 1 173 ? -10.807 8.306 3.517 1.00 95.31 173 ARG A O 1
ATOM 1372 N N . VAL A 1 174 ? -10.373 9.327 1.552 1.00 96.56 174 VAL A N 1
ATOM 1373 C CA . VAL A 1 174 ? -9.945 8.120 0.822 1.00 96.56 174 VAL A CA 1
ATOM 1374 C C . VAL A 1 174 ? -8.731 7.476 1.492 1.00 96.56 174 VAL A C 1
ATOM 1376 O O . VAL A 1 174 ? -8.710 6.261 1.699 1.00 96.56 174 VAL A O 1
ATOM 1379 N N . VAL A 1 175 ? -7.744 8.286 1.890 1.00 96.75 175 VAL A N 1
ATOM 1380 C CA . VAL A 1 175 ? -6.575 7.823 2.654 1.00 96.75 175 VAL A CA 1
ATOM 1381 C C . VAL A 1 175 ? -7.003 7.090 3.921 1.00 96.75 175 VAL A C 1
ATOM 1383 O O . VAL A 1 175 ? -6.583 5.958 4.153 1.00 96.75 175 VAL A O 1
ATOM 1386 N N . LEU A 1 176 ? -7.857 7.717 4.728 1.00 96.88 176 LEU A N 1
ATOM 1387 C CA . LEU A 1 176 ? -8.284 7.163 6.004 1.00 96.88 176 LEU A CA 1
ATOM 1388 C C . LEU A 1 176 ? -9.063 5.854 5.842 1.00 96.88 176 LEU A C 1
ATOM 1390 O O . LEU A 1 176 ? -8.758 4.880 6.525 1.00 96.88 176 LEU A O 1
ATOM 1394 N N . GLU A 1 177 ? -10.028 5.803 4.925 1.00 97.69 177 GLU A N 1
ATOM 1395 C CA . GLU A 1 177 ? -10.810 4.585 4.670 1.00 97.69 177 GLU A CA 1
ATOM 1396 C C . GLU A 1 177 ? -9.929 3.438 4.167 1.00 97.69 177 GLU A C 1
ATOM 1398 O O . GLU A 1 177 ? -10.091 2.294 4.598 1.00 97.69 177 GLU A O 1
ATOM 1403 N N . THR A 1 178 ? -8.939 3.746 3.327 1.00 98.00 178 THR A N 1
ATOM 1404 C CA . THR A 1 178 ? -7.974 2.750 2.849 1.00 98.00 178 THR A CA 1
ATOM 1405 C C . THR A 1 178 ? -7.101 2.224 3.987 1.00 98.00 178 THR A C 1
ATOM 1407 O O . THR A 1 178 ? -6.917 1.014 4.106 1.00 98.00 178 THR A O 1
ATOM 1410 N N . ILE A 1 179 ? -6.609 3.103 4.871 1.00 97.00 179 ILE A N 1
ATOM 1411 C 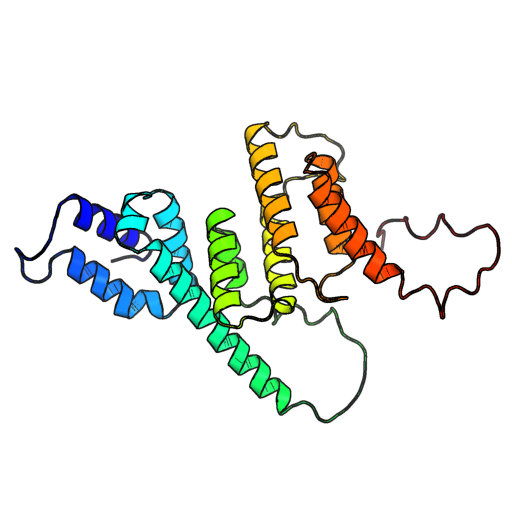CA . ILE A 1 179 ? -5.848 2.700 6.065 1.00 97.00 179 ILE A CA 1
ATOM 1412 C C . ILE A 1 179 ? -6.690 1.771 6.942 1.00 97.00 179 ILE A C 1
ATOM 1414 O O . ILE A 1 179 ? -6.195 0.717 7.335 1.00 97.00 179 ILE A O 1
ATOM 1418 N N . VAL A 1 180 ? -7.955 2.124 7.207 1.00 96.62 180 VAL A N 1
ATOM 1419 C CA . VAL A 1 180 ? -8.888 1.299 7.997 1.00 96.62 180 VAL A CA 1
ATOM 1420 C C . VAL A 1 180 ? -9.075 -0.084 7.369 1.00 96.62 180 VAL A C 1
ATOM 1422 O O . VAL A 1 180 ? -8.977 -1.095 8.067 1.00 96.62 180 VAL A O 1
ATOM 1425 N N . GLY A 1 181 ? -9.244 -0.144 6.046 1.00 95.75 181 GLY A N 1
ATOM 1426 C CA . GLY A 1 181 ? -9.352 -1.401 5.300 1.00 95.75 181 GLY A CA 1
ATOM 1427 C C . GLY A 1 181 ? -8.107 -2.295 5.372 1.00 95.75 181 GLY A C 1
ATOM 1428 O O . GLY A 1 181 ? -8.225 -3.512 5.230 1.00 95.75 181 GLY A O 1
ATOM 1429 N N . LEU A 1 182 ? -6.931 -1.715 5.628 1.00 95.50 182 LEU A N 1
ATOM 1430 C CA . LEU A 1 182 ? -5.653 -2.424 5.747 1.00 95.50 182 LEU A CA 1
ATOM 1431 C C . LEU A 1 182 ? -5.271 -2.767 7.196 1.00 95.50 182 LEU A C 1
ATOM 1433 O O . LEU A 1 182 ? -4.282 -3.471 7.403 1.00 95.50 182 LEU A O 1
ATOM 1437 N N . LEU A 1 183 ? -6.018 -2.289 8.201 1.00 94.31 183 LEU A N 1
ATOM 1438 C CA . LEU A 1 183 ? -5.660 -2.509 9.603 1.00 94.31 183 LEU A CA 1
ATOM 1439 C C . LEU A 1 183 ? -5.663 -4.007 9.963 1.00 94.31 183 LEU A C 1
ATOM 1441 O O . LEU A 1 183 ? -6.662 -4.694 9.696 1.00 94.31 183 LEU A O 1
ATOM 1445 N N . PRO A 1 184 ? -4.631 -4.491 10.685 1.00 90.12 184 PRO A N 1
ATOM 1446 C CA . PRO A 1 184 ? -4.561 -5.871 11.156 1.00 90.12 184 PRO A CA 1
ATOM 1447 C C . PRO A 1 184 ? -5.793 -6.234 11.985 1.00 90.12 184 PRO A C 1
ATOM 1449 O O . PRO A 1 184 ? -6.277 -5.424 12.781 1.00 90.12 184 PRO A O 1
ATOM 1452 N N . ARG A 1 185 ? -6.332 -7.437 11.776 1.00 84.44 185 ARG A N 1
ATOM 1453 C CA . ARG A 1 185 ? -7.550 -7.909 12.465 1.00 84.44 185 ARG A CA 1
ATOM 1454 C C . ARG A 1 185 ? -7.244 -8.545 13.817 1.00 84.44 185 ARG A C 1
ATOM 1456 O O . ARG A 1 185 ? -8.154 -8.770 14.613 1.00 84.44 185 ARG A O 1
ATOM 1463 N N . GLU A 1 186 ? -5.979 -8.856 14.060 1.00 81.31 186 GLU A N 1
ATOM 1464 C CA . GLU A 1 186 ? -5.496 -9.452 15.290 1.00 81.31 186 GLU A CA 1
ATOM 1465 C C . GLU A 1 186 ? -5.698 -8.507 16.480 1.00 81.31 186 GLU A C 1
ATOM 1467 O O . GLU A 1 186 ? -5.523 -7.286 16.397 1.00 81.31 186 GLU A O 1
ATOM 1472 N N . LYS A 1 187 ? -6.057 -9.088 17.627 1.00 73.31 187 LYS A N 1
ATOM 1473 C CA . LYS A 1 187 ? -6.209 -8.338 18.876 1.00 73.31 187 LYS A CA 1
ATOM 1474 C C . LYS A 1 187 ? -4.871 -7.724 19.290 1.00 73.31 187 LYS A C 1
ATOM 1476 O O . LYS A 1 187 ? -3.825 -8.341 19.117 1.00 73.31 187 LYS A O 1
ATOM 1481 N N . ASN A 1 188 ? -4.921 -6.527 19.874 1.00 72.56 188 ASN A N 1
ATOM 1482 C CA . ASN A 1 188 ? -3.763 -5.802 20.416 1.00 72.56 188 ASN A CA 1
ATOM 1483 C C . ASN A 1 188 ? -2.627 -5.524 19.408 1.00 72.56 188 ASN A C 1
ATOM 1485 O O . ASN A 1 188 ? -1.540 -5.129 19.818 1.00 72.56 188 ASN A O 1
ATOM 1489 N N . ALA A 1 189 ? -2.868 -5.674 18.099 1.00 81.75 189 ALA A N 1
ATOM 1490 C CA . ALA A 1 189 ? -1.893 -5.316 17.064 1.00 81.75 189 ALA A CA 1
ATOM 1491 C C . ALA A 1 189 ? -1.679 -3.794 16.950 1.00 81.75 189 ALA A C 1
ATOM 1493 O O . ALA A 1 189 ? -0.661 -3.339 16.436 1.00 81.75 189 ALA A O 1
ATOM 1494 N N . LEU A 1 190 ? -2.649 -3.007 17.423 1.00 85.94 190 LEU A N 1
ATOM 1495 C CA . LEU A 1 190 ? -2.659 -1.547 17.387 1.00 85.94 190 LEU A CA 1
ATOM 1496 C C . LEU A 1 190 ? -3.063 -1.003 18.755 1.00 85.94 190 LEU A C 1
ATOM 1498 O O . LEU A 1 190 ? -3.908 -1.599 19.424 1.00 85.94 190 LEU A O 1
ATOM 1502 N N . SER A 1 191 ? -2.523 0.150 19.145 1.00 87.31 191 SER A N 1
ATOM 1503 C CA . SER A 1 191 ? -2.916 0.811 20.390 1.00 87.31 191 SER A CA 1
ATOM 1504 C C . SER A 1 191 ? -4.318 1.430 20.299 1.00 87.31 191 SER A C 1
ATOM 1506 O O . SER A 1 191 ? -4.719 1.951 19.254 1.00 87.31 191 SER A O 1
ATOM 1508 N N . VAL A 1 192 ? -5.032 1.474 21.432 1.00 87.06 192 VAL A N 1
ATOM 1509 C CA . VAL A 1 192 ? -6.302 2.217 21.564 1.00 87.06 192 VAL A CA 1
ATOM 1510 C C . VAL A 1 192 ? -6.120 3.689 21.178 1.00 87.06 192 VAL A C 1
ATOM 1512 O O . VAL A 1 192 ? -7.001 4.279 20.560 1.00 87.06 192 VAL A O 1
ATOM 1515 N N . SER A 1 193 ? -4.963 4.285 21.490 1.00 87.88 193 SER A N 1
ATOM 1516 C CA . SER A 1 193 ? -4.652 5.676 21.139 1.00 87.88 193 SER A CA 1
ATOM 1517 C C . SER A 1 193 ? -4.599 5.908 19.628 1.00 87.88 193 SER A C 1
ATOM 1519 O O . SER A 1 193 ? -5.133 6.906 19.146 1.00 87.88 193 SER A O 1
ATOM 1521 N N . PHE A 1 194 ? -4.011 4.979 18.870 1.00 90.69 194 PHE A N 1
ATOM 1522 C CA . PHE A 1 194 ? -3.964 5.064 17.415 1.00 90.69 194 PHE A CA 1
ATOM 1523 C C . PHE A 1 194 ? -5.356 4.879 16.800 1.00 90.69 194 PHE A C 1
ATOM 1525 O O . PHE A 1 194 ? -5.766 5.686 15.969 1.00 90.69 194 PHE A O 1
ATOM 1532 N N . LEU A 1 195 ? -6.117 3.879 17.261 1.00 92.50 195 LEU A N 1
ATOM 1533 C CA . LEU A 1 195 ? -7.498 3.658 16.813 1.00 92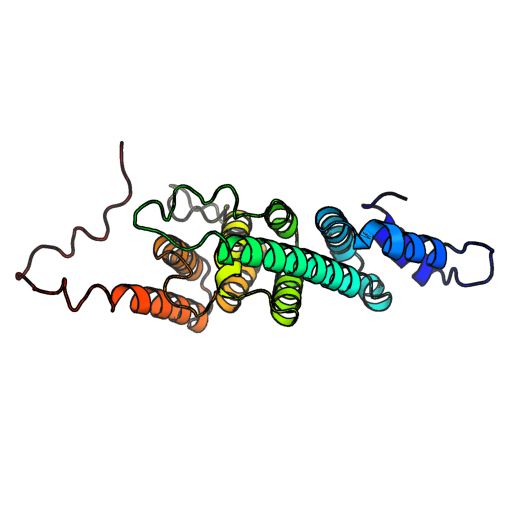.50 195 LEU A CA 1
ATOM 1534 C C . LEU A 1 195 ? -8.409 4.857 17.122 1.00 92.50 195 LEU A C 1
ATOM 1536 O O . LEU A 1 195 ? -9.195 5.266 16.271 1.00 92.50 195 LEU A O 1
ATOM 1540 N N . SER A 1 196 ? -8.256 5.464 18.301 1.00 91.12 196 SER A N 1
ATOM 1541 C CA . SER A 1 196 ? -8.983 6.674 18.703 1.00 91.12 196 SER A CA 1
ATOM 1542 C C . SER A 1 196 ? -8.658 7.865 17.797 1.00 91.12 196 SER A C 1
ATOM 1544 O O . SER A 1 196 ? -9.566 8.561 17.344 1.00 91.12 196 SER A O 1
ATOM 1546 N N . MET A 1 197 ? -7.380 8.060 17.448 1.00 92.75 197 MET A N 1
ATOM 1547 C CA . MET A 1 197 ? -6.959 9.096 16.498 1.00 92.75 197 MET A CA 1
ATOM 1548 C C . MET A 1 197 ? -7.604 8.899 15.118 1.00 92.75 197 MET A C 1
ATOM 1550 O O . MET A 1 197 ? -8.149 9.851 14.556 1.00 92.75 197 MET A O 1
ATOM 1554 N N . LEU A 1 198 ? -7.620 7.663 14.602 1.00 94.69 198 LEU A N 1
ATOM 1555 C CA . LEU A 1 198 ? -8.287 7.350 13.334 1.00 94.69 198 LEU A CA 1
ATOM 1556 C C . LEU A 1 198 ? -9.800 7.586 13.410 1.00 94.69 198 LEU A C 1
ATOM 1558 O O . LEU A 1 198 ? -10.368 8.140 12.473 1.00 94.69 198 LEU A O 1
ATOM 1562 N N . LEU A 1 199 ? -10.456 7.223 14.517 1.00 94.75 199 LEU A N 1
ATOM 1563 C CA . LEU A 1 199 ? -11.900 7.416 14.691 1.00 94.75 199 LEU A CA 1
ATOM 1564 C C . LEU A 1 199 ? -12.272 8.901 14.742 1.00 94.75 199 LEU A C 1
ATOM 1566 O O . LEU A 1 199 ? -13.242 9.327 14.115 1.00 94.75 199 LEU A O 1
ATOM 1570 N N . GLN A 1 200 ? -11.483 9.715 15.437 1.00 92.44 200 GLN A N 1
ATOM 1571 C CA . GLN A 1 200 ? -11.686 11.162 15.464 1.00 92.44 200 GLN A CA 1
ATOM 1572 C C . GLN A 1 200 ? -11.501 11.782 14.076 1.00 92.44 200 GLN A C 1
ATOM 1574 O O . GLN A 1 200 ? -12.331 12.588 13.649 1.00 92.44 200 GLN A O 1
ATOM 1579 N N . ALA A 1 201 ? -10.467 11.365 13.339 1.00 93.19 201 ALA A N 1
ATOM 1580 C CA . ALA A 1 201 ? -10.280 11.762 11.946 1.00 93.19 201 ALA A CA 1
ATOM 1581 C C . ALA A 1 201 ? -11.461 11.311 11.065 1.00 93.19 201 ALA A C 1
ATOM 1583 O O . ALA A 1 201 ? -11.919 12.074 10.216 1.00 93.19 201 ALA A O 1
ATOM 1584 N N . ALA A 1 202 ? -12.001 10.112 11.303 1.00 94.81 202 ALA A N 1
ATOM 1585 C CA . ALA A 1 202 ? -13.107 9.520 10.549 1.00 94.81 202 ALA A CA 1
ATOM 1586 C C . ALA A 1 202 ? -14.415 10.292 10.736 1.00 94.81 202 ALA A C 1
ATOM 1588 O O . ALA A 1 202 ? -15.165 10.479 9.774 1.00 94.81 202 ALA A O 1
ATOM 1589 N N . ILE A 1 203 ? -14.664 10.762 11.962 1.00 92.38 203 ILE A N 1
ATOM 1590 C CA . ILE A 1 203 ? -15.787 11.638 12.305 1.00 92.38 203 ILE A CA 1
ATOM 1591 C C . ILE A 1 203 ? -15.595 13.015 11.667 1.00 92.38 203 ILE A C 1
ATOM 1593 O O . ILE A 1 203 ? -16.518 13.523 11.033 1.00 92.38 203 ILE A O 1
ATOM 1597 N N . TYR A 1 204 ? -14.401 13.601 11.795 1.00 90.25 204 TYR A N 1
ATOM 1598 C CA . TYR A 1 204 ? -14.095 14.921 11.242 1.00 90.25 204 TYR A CA 1
ATOM 1599 C C . TYR A 1 204 ? -14.253 14.960 9.715 1.00 90.25 204 TYR A C 1
ATOM 1601 O O . TYR A 1 204 ? -14.888 15.867 9.184 1.00 90.25 204 TYR A O 1
ATOM 1609 N N . LEU A 1 205 ? -13.713 13.957 9.017 1.00 91.62 205 LEU A N 1
ATOM 1610 C CA . LEU A 1 205 ? -13.753 13.842 7.557 1.00 91.62 205 LEU A CA 1
ATOM 1611 C C . LEU A 1 205 ? -15.083 13.304 7.021 1.00 91.62 205 LEU A C 1
ATOM 1613 O O . LEU A 1 205 ? -15.219 13.183 5.806 1.00 91.62 205 LEU A O 1
ATOM 1617 N N . GLN A 1 206 ? -16.036 12.944 7.888 1.00 92.50 206 GLN A N 1
ATOM 1618 C CA . GLN A 1 206 ? -17.314 12.333 7.504 1.00 92.50 206 GLN A CA 1
ATOM 1619 C C . GLN A 1 206 ? -17.128 11.117 6.577 1.00 92.50 206 GLN A C 1
ATOM 1621 O O . GLN A 1 206 ? -17.714 11.026 5.499 1.00 92.50 206 GLN A O 1
ATOM 1626 N N . THR A 1 207 ? -16.257 10.194 6.989 1.00 95.75 207 THR A N 1
ATOM 1627 C CA . THR A 1 207 ? -16.098 8.884 6.327 1.00 95.75 207 THR A CA 1
ATOM 1628 C C . THR A 1 207 ? -17.385 8.058 6.392 1.00 95.75 207 THR A C 1
ATOM 1630 O O . THR A 1 207 ? -18.327 8.373 7.130 1.00 95.75 207 THR A O 1
ATOM 1633 N N . THR A 1 208 ? -17.419 6.964 5.634 1.00 96.31 208 THR A N 1
ATOM 1634 C CA . THR A 1 208 ? -18.523 6.000 5.655 1.00 96.31 208 THR A CA 1
ATOM 1635 C C . THR A 1 208 ? -18.848 5.494 7.065 1.00 96.31 208 THR A C 1
ATOM 1637 O O . THR A 1 208 ? -17.983 5.323 7.926 1.00 96.31 208 THR A O 1
ATOM 1640 N N . ILE A 1 209 ? -20.126 5.174 7.290 1.00 96.50 209 ILE A N 1
ATOM 1641 C CA . ILE A 1 209 ? -20.589 4.572 8.550 1.00 96.50 209 ILE A CA 1
ATOM 1642 C C . ILE A 1 209 ? -19.842 3.256 8.821 1.00 96.50 209 ILE A C 1
ATOM 1644 O O . ILE A 1 209 ? -19.438 3.005 9.951 1.00 96.50 209 ILE A O 1
ATOM 1648 N N . ALA A 1 210 ? -19.591 2.455 7.780 1.00 97.06 210 ALA A N 1
ATOM 1649 C CA . ALA A 1 210 ? -18.838 1.207 7.884 1.00 97.06 210 ALA A CA 1
ATOM 1650 C C . ALA A 1 210 ? -17.411 1.418 8.423 1.00 97.06 210 ALA A C 1
ATOM 1652 O O . ALA A 1 210 ? -16.989 0.681 9.310 1.00 97.06 210 ALA A O 1
ATOM 1653 N N . CYS A 1 211 ? -16.700 2.447 7.946 1.00 97.06 211 CYS A N 1
ATOM 1654 C CA . CYS A 1 211 ? -15.363 2.808 8.429 1.00 97.06 211 CYS A CA 1
ATOM 1655 C C . CYS A 1 211 ? -15.369 3.121 9.935 1.00 97.06 211 CYS A C 1
ATOM 1657 O O . CYS A 1 211 ? -14.577 2.572 10.702 1.00 97.06 211 CYS A O 1
ATOM 1659 N N . ARG A 1 212 ? -16.313 3.959 10.378 1.00 97.00 212 ARG A N 1
ATOM 1660 C CA . ARG A 1 212 ? -16.444 4.348 11.791 1.00 97.00 212 ARG A CA 1
ATOM 1661 C C . ARG A 1 212 ? -16.808 3.167 12.690 1.00 97.00 212 ARG A C 1
ATOM 1663 O O . ARG A 1 212 ? -16.175 2.983 13.725 1.00 97.00 212 ARG A O 1
ATOM 1670 N N . LEU A 1 213 ? -17.775 2.349 12.272 1.00 96.44 213 LEU A N 1
ATOM 1671 C CA . LEU A 1 213 ? -18.191 1.160 13.019 1.00 96.44 213 LEU A CA 1
ATOM 1672 C C . LEU A 1 213 ? -17.071 0.118 13.125 1.00 96.44 213 LEU A C 1
ATOM 1674 O O . LEU A 1 213 ? -16.947 -0.529 14.163 1.00 96.44 213 LEU A O 1
ATOM 1678 N N . ASP A 1 214 ? -16.241 -0.047 12.088 1.00 95.38 214 ASP A N 1
ATOM 1679 C CA . ASP A 1 214 ? -15.092 -0.959 12.150 1.00 95.38 214 ASP A CA 1
ATOM 1680 C C . ASP A 1 214 ? -14.075 -0.504 13.209 1.00 95.38 214 ASP A C 1
ATOM 1682 O O . ASP A 1 214 ? -13.617 -1.306 14.026 1.00 95.38 214 ASP A O 1
ATOM 1686 N N . LEU A 1 215 ? -13.778 0.798 13.265 1.00 94.94 215 LEU A N 1
ATOM 1687 C CA . LEU A 1 215 ? -12.901 1.378 14.286 1.00 94.94 215 LEU A CA 1
ATOM 1688 C C . LEU A 1 215 ? -13.476 1.233 15.703 1.00 94.94 215 LEU A C 1
ATOM 1690 O O . LEU A 1 215 ? -12.777 0.757 16.600 1.00 94.94 215 LEU A O 1
ATOM 1694 N N . GLU A 1 216 ? -14.750 1.579 15.902 1.00 93.62 216 GLU A N 1
ATOM 1695 C CA . GLU A 1 216 ? -15.445 1.432 17.190 1.00 93.62 216 GLU A CA 1
ATOM 1696 C C . GLU A 1 216 ? -15.447 -0.029 17.662 1.00 93.62 216 GLU A C 1
ATOM 1698 O O . GLU A 1 216 ? -15.110 -0.316 18.813 1.00 93.62 216 GLU A O 1
ATOM 1703 N N . LYS A 1 217 ? -15.736 -0.975 16.759 1.00 92.12 217 LYS A N 1
ATOM 1704 C CA . LYS A 1 217 ? -15.702 -2.413 17.049 1.00 92.12 217 LYS A CA 1
ATOM 1705 C C . LYS A 1 217 ? -14.310 -2.872 17.480 1.00 92.12 217 LYS A C 1
ATOM 1707 O O . LYS A 1 217 ? -14.190 -3.625 18.446 1.00 92.12 217 LYS A O 1
ATOM 1712 N N . ARG A 1 218 ? -13.251 -2.427 16.798 1.00 91.31 218 ARG A N 1
ATOM 1713 C CA . ARG A 1 218 ? -11.861 -2.767 17.156 1.00 91.31 218 ARG A CA 1
ATOM 1714 C C . ARG A 1 218 ? -11.469 -2.214 18.522 1.00 91.31 218 ARG A C 1
ATOM 1716 O O . ARG A 1 218 ? -10.837 -2.929 19.294 1.00 91.31 218 ARG A O 1
ATOM 1723 N N . MET A 1 219 ? -11.878 -0.988 18.846 1.00 89.69 219 MET A N 1
ATOM 1724 C CA . MET A 1 219 ? -11.659 -0.400 20.173 1.00 89.69 219 MET A CA 1
ATOM 1725 C C . MET A 1 219 ? -12.422 -1.166 21.262 1.00 89.69 219 MET A C 1
ATOM 1727 O O . MET A 1 219 ? -11.843 -1.515 22.291 1.00 89.69 219 MET A O 1
ATOM 1731 N N . ALA A 1 220 ? -13.693 -1.498 21.022 1.00 87.44 220 ALA A N 1
ATOM 1732 C CA . ALA A 1 220 ? -14.516 -2.262 21.958 1.00 87.44 220 ALA A CA 1
ATOM 1733 C C . ALA A 1 220 ? -13.937 -3.659 22.243 1.00 87.44 220 ALA A C 1
ATOM 1735 O O . ALA A 1 220 ? -13.949 -4.107 23.387 1.00 87.44 220 ALA A O 1
ATOM 1736 N N . LEU A 1 221 ? -13.365 -4.328 21.234 1.00 85.31 221 LEU A N 1
ATOM 1737 C CA . LEU A 1 221 ? -12.697 -5.624 21.405 1.00 85.31 221 LEU A CA 1
ATOM 1738 C C . LEU A 1 221 ? -11.466 -5.562 22.322 1.00 85.31 221 LEU A C 1
ATOM 1740 O O . LEU A 1 221 ? -11.138 -6.572 22.941 1.00 85.31 221 LEU A O 1
ATOM 1744 N N . GLN A 1 222 ? -10.791 -4.413 22.412 1.00 79.56 222 GLN A N 1
ATOM 1745 C CA . GLN A 1 222 ? -9.665 -4.219 23.333 1.00 79.56 222 GLN A CA 1
ATOM 1746 C C . GLN A 1 222 ? -10.143 -3.912 24.762 1.00 79.56 222 GLN A C 1
ATOM 1748 O O . GLN A 1 222 ? -9.508 -4.335 25.723 1.00 79.56 222 GLN A O 1
ATOM 1753 N N . LEU A 1 223 ? -11.287 -3.234 24.910 1.00 71.94 223 LEU A N 1
ATOM 1754 C CA . LEU A 1 223 ? -11.877 -2.876 26.208 1.00 71.94 223 LEU A CA 1
ATOM 1755 C C . LEU A 1 223 ? -12.666 -4.019 26.860 1.00 71.94 223 LEU A C 1
ATOM 1757 O O . LEU A 1 223 ? -12.647 -4.153 28.078 1.00 71.94 223 LEU A O 1
ATOM 1761 N N . GLY A 1 224 ? -13.320 -4.880 26.074 1.00 60.31 224 GLY A N 1
ATOM 1762 C CA . GLY A 1 224 ? -14.113 -6.005 26.590 1.00 60.31 224 GLY A CA 1
ATOM 1763 C C . GLY A 1 224 ? -13.308 -7.059 27.362 1.00 60.31 224 GLY A C 1
ATOM 1764 O O . GLY A 1 224 ? -13.895 -7.909 28.021 1.00 60.31 224 GLY A O 1
ATOM 1765 N N . GLN A 1 225 ? -11.973 -7.004 27.304 1.00 53.16 225 GLN A N 1
ATOM 1766 C CA . GLN A 1 225 ? -11.064 -7.872 28.057 1.00 53.16 225 GLN A CA 1
ATOM 1767 C C . GLN A 1 225 ? -10.566 -7.230 29.373 1.00 53.16 225 GLN A C 1
ATOM 1769 O O . GLN A 1 225 ? -10.009 -7.940 30.200 1.00 53.16 225 GLN A O 1
ATOM 1774 N N . ALA A 1 226 ? -10.802 -5.930 29.599 1.00 51.47 226 ALA A N 1
ATOM 1775 C CA . ALA A 1 226 ? -10.496 -5.234 30.858 1.00 51.47 226 ALA A CA 1
ATOM 1776 C C . ALA A 1 226 ? -11.642 -5.344 31.889 1.00 51.47 226 ALA A C 1
ATOM 1778 O O . ALA A 1 226 ? -11.717 -4.563 32.827 1.00 51.47 226 ALA A O 1
ATOM 1779 N N . VAL A 1 227 ? -12.608 -6.245 31.666 1.00 47.34 227 VAL A N 1
ATOM 1780 C CA . VAL A 1 227 ? -13.954 -6.156 32.263 1.00 47.34 227 VAL A CA 1
ATOM 1781 C C . VAL A 1 227 ? -14.434 -7.475 32.904 1.00 47.34 227 VAL A C 1
ATOM 1783 O O . VAL A 1 227 ? -15.602 -7.598 33.251 1.00 47.34 227 VAL A O 1
ATOM 1786 N N . LEU A 1 228 ? -13.564 -8.462 33.146 1.00 39.38 228 LEU A N 1
ATOM 1787 C CA . LEU A 1 228 ? -13.955 -9.584 34.024 1.00 39.38 228 LEU A CA 1
ATOM 1788 C C . LEU A 1 228 ? -13.172 -9.644 35.336 1.00 39.38 228 LEU A C 1
ATOM 1790 O O . LEU A 1 228 ? -13.795 -9.876 36.365 1.00 39.38 228 LEU A O 1
ATOM 1794 N N . ASP A 1 229 ? -11.879 -9.317 35.330 1.00 41.66 229 ASP A N 1
ATOM 1795 C CA . ASP A 1 229 ? -11.096 -9.266 36.575 1.00 41.66 229 ASP A CA 1
ATOM 1796 C C . ASP A 1 229 ? -11.090 -7.869 37.229 1.00 41.66 229 ASP A C 1
ATOM 1798 O O . ASP A 1 229 ? -10.996 -7.768 38.449 1.00 41.66 229 ASP A O 1
ATOM 1802 N N . ASP A 1 230 ? -11.307 -6.798 36.451 1.00 46.75 230 ASP A N 1
ATOM 1803 C CA . ASP A 1 230 ? -11.329 -5.409 36.948 1.00 46.75 230 ASP A CA 1
ATOM 1804 C C . ASP A 1 230 ? -12.743 -4.798 37.027 1.00 46.75 230 ASP A C 1
ATOM 1806 O O . ASP A 1 230 ? -12.904 -3.651 37.448 1.00 46.75 230 ASP A O 1
ATOM 1810 N N . LEU A 1 231 ? -13.795 -5.552 36.665 1.00 45.66 231 LEU A N 1
ATOM 1811 C CA . LEU A 1 231 ? -15.191 -5.116 36.815 1.00 45.66 231 LEU A CA 1
ATOM 1812 C C . LEU A 1 231 ? -15.823 -5.593 38.132 1.00 45.66 231 LEU A C 1
ATOM 1814 O O . LEU A 1 231 ? -17.003 -5.936 38.188 1.00 45.66 231 LEU A O 1
ATOM 1818 N N . LEU A 1 232 ? -15.063 -5.556 39.228 1.00 42.38 232 LEU A N 1
ATOM 1819 C CA . LEU A 1 232 ? -15.674 -5.331 40.536 1.00 42.38 232 LEU A CA 1
ATOM 1820 C C . LEU A 1 232 ? -16.145 -3.881 40.548 1.00 42.38 232 LEU A C 1
ATOM 1822 O O . LEU A 1 232 ? -15.368 -2.976 40.811 1.00 42.38 232 LEU A O 1
ATOM 1826 N N . ILE A 1 233 ? -17.409 -3.662 40.200 1.00 44.72 233 ILE A N 1
ATOM 1827 C CA . ILE A 1 233 ? -18.077 -2.361 40.257 1.00 44.72 233 ILE A CA 1
ATOM 1828 C C . ILE A 1 233 ? -18.150 -1.905 41.728 1.00 44.72 233 ILE A C 1
ATOM 1830 O O . ILE A 1 233 ? -18.866 -2.551 42.497 1.00 44.72 233 ILE A O 1
ATOM 1834 N N . PRO A 1 234 ? -17.587 -0.744 42.129 1.00 38.06 234 PRO A N 1
ATOM 1835 C CA . PRO A 1 234 ? -18.194 0.070 43.162 1.00 38.06 234 PRO A CA 1
ATOM 1836 C C . PRO A 1 234 ? -18.992 1.181 42.473 1.00 38.06 234 PRO A C 1
ATOM 1838 O O . PRO A 1 234 ? -18.534 1.882 41.570 1.00 38.06 234 PRO A O 1
ATOM 1841 N N . SER A 1 235 ? -20.239 1.287 42.900 1.00 40.12 235 SER A N 1
ATOM 1842 C CA . SER A 1 235 ? -21.261 2.234 42.475 1.00 40.12 235 SER A CA 1
ATOM 1843 C C . SER A 1 235 ? -20.786 3.687 42.316 1.00 40.12 235 SER A C 1
ATOM 1845 O O . SER A 1 235 ? -20.135 4.234 43.198 1.00 40.12 235 SER A O 1
ATOM 1847 N N . GLN A 1 236 ? -21.245 4.310 41.222 1.00 44.97 236 GLN A N 1
ATOM 1848 C CA . GLN A 1 236 ? -21.498 5.750 41.039 1.00 44.97 236 GLN A CA 1
ATOM 1849 C C . GLN A 1 236 ? -20.373 6.714 41.470 1.00 44.97 236 GLN A C 1
ATOM 1851 O O . GLN A 1 236 ? -20.391 7.279 42.557 1.00 44.97 236 GLN A O 1
ATOM 1856 N N . GLY A 1 237 ? -19.450 7.005 40.543 1.00 44.16 237 GLY A N 1
ATOM 1857 C CA . GLY A 1 237 ? -18.541 8.154 40.681 1.00 44.16 237 GLY A CA 1
ATOM 1858 C C . GLY A 1 237 ? -17.464 8.316 39.601 1.00 44.16 237 GLY A C 1
ATOM 1859 O O . GLY A 1 237 ? -16.944 9.413 39.421 1.00 44.16 237 GLY A O 1
ATOM 1860 N N . THR A 1 238 ? -17.135 7.268 38.840 1.00 38.56 238 THR A N 1
ATOM 1861 C CA . THR A 1 238 ? -15.805 7.196 38.190 1.00 38.56 238 THR A CA 1
ATOM 1862 C C . THR A 1 238 ? -15.784 7.291 36.658 1.00 38.56 238 THR A C 1
ATOM 1864 O O . THR A 1 238 ? -14.716 7.205 36.058 1.00 38.56 238 THR A O 1
ATOM 1867 N N . LEU A 1 239 ? -16.914 7.550 35.987 1.00 40.41 239 LEU A N 1
ATOM 1868 C CA . LEU A 1 239 ? -16.927 7.755 34.523 1.00 40.41 239 LEU A CA 1
ATOM 1869 C C . LEU A 1 239 ? -16.238 9.062 34.071 1.00 40.41 239 LEU A C 1
ATOM 1871 O O . LEU A 1 239 ? -15.971 9.237 32.886 1.00 40.41 239 LEU A O 1
ATOM 1875 N N . TYR A 1 240 ? -15.883 9.953 35.001 1.00 36.12 240 TYR A N 1
ATOM 1876 C CA . TYR A 1 240 ? -15.184 11.212 34.714 1.00 36.12 240 TYR A CA 1
ATOM 1877 C C . TYR A 1 240 ? -13.654 11.091 34.565 1.00 36.12 240 TYR A C 1
ATOM 1879 O O . TYR A 1 240 ? -13.014 12.072 34.187 1.00 36.12 240 TYR A O 1
ATOM 1887 N N . LEU A 1 241 ? -13.047 9.927 34.839 1.00 37.69 241 LEU A N 1
ATOM 1888 C CA . LEU A 1 241 ? -11.579 9.791 34.866 1.00 37.69 241 LEU A CA 1
ATOM 1889 C C . LEU A 1 241 ? -10.953 9.078 33.657 1.00 37.69 241 LEU A C 1
ATOM 1891 O O . LEU A 1 241 ? -9.747 9.189 33.469 1.00 37.69 241 LEU A O 1
ATOM 1895 N N . MET A 1 242 ? -11.732 8.441 32.778 1.00 38.50 242 MET A N 1
ATOM 1896 C CA . MET A 1 242 ? -11.192 7.795 31.563 1.00 38.50 242 MET A CA 1
ATOM 1897 C C . MET A 1 242 ? -11.019 8.753 30.364 1.00 38.50 242 MET A C 1
ATOM 1899 O O . MET A 1 242 ? -10.568 8.336 29.302 1.00 38.50 242 MET A O 1
ATOM 1903 N N . LEU A 1 243 ? -11.364 10.040 30.510 1.00 37.50 243 LEU A N 1
ATOM 1904 C CA . LEU A 1 243 ? -11.325 11.033 29.423 1.00 37.50 243 LEU A CA 1
ATOM 1905 C C . LEU A 1 243 ? -10.619 12.348 29.792 1.00 37.50 243 LEU A C 1
ATOM 1907 O O . LEU A 1 243 ? -10.887 13.379 29.172 1.00 37.50 243 LEU A O 1
ATOM 1911 N N . LYS A 1 244 ? -9.687 12.346 30.759 1.00 28.25 244 LYS A N 1
ATOM 1912 C CA . LYS A 1 244 ? -8.770 13.488 30.909 1.00 28.25 244 LYS A CA 1
ATOM 1913 C C . LYS A 1 244 ? -7.472 13.272 30.112 1.00 28.25 244 LYS A C 1
ATOM 1915 O O . LYS A 1 244 ? -6.852 12.220 30.240 1.00 28.25 244 LYS A O 1
ATOM 1920 N N . PRO A 1 245 ? -7.083 14.248 29.270 1.00 36.97 245 PRO A N 1
ATOM 1921 C CA . PRO A 1 245 ? -5.948 14.151 28.362 1.00 36.97 245 PRO A CA 1
ATOM 1922 C C . PRO A 1 245 ? -4.617 14.226 29.111 1.00 36.97 245 PRO A C 1
ATOM 1924 O O . PRO A 1 245 ? -4.531 14.821 30.185 1.00 36.97 245 PRO A O 1
ATOM 1927 N N . CYS A 1 246 ? -3.575 13.679 28.479 1.00 38.91 246 CYS A N 1
ATOM 1928 C CA . CYS A 1 246 ? -2.177 13.934 28.803 1.00 38.91 246 CYS A CA 1
ATOM 1929 C C . CYS A 1 246 ? -1.961 15.406 29.175 1.00 38.91 246 CYS A C 1
ATOM 1931 O O . CYS A 1 246 ? -2.181 16.304 28.360 1.00 38.91 246 CYS A O 1
ATOM 1933 N N . SER A 1 247 ? -1.521 15.654 30.402 1.00 31.91 247 SER A N 1
ATOM 1934 C CA . SER A 1 247 ? -0.972 16.933 30.837 1.00 31.91 247 SER A CA 1
ATOM 1935 C C . SER A 1 247 ? 0.005 16.676 31.984 1.00 31.91 247 SER A C 1
ATOM 1937 O O . SER A 1 247 ? -0.416 16.378 33.094 1.00 31.91 247 SER A O 1
ATOM 1939 N N . VAL A 1 248 ? 1.289 16.862 31.658 1.00 31.89 248 VAL A N 1
ATOM 1940 C CA . VAL A 1 248 ? 2.411 17.237 32.538 1.00 31.89 248 VAL A CA 1
ATOM 1941 C C . VAL A 1 248 ? 2.971 16.161 33.4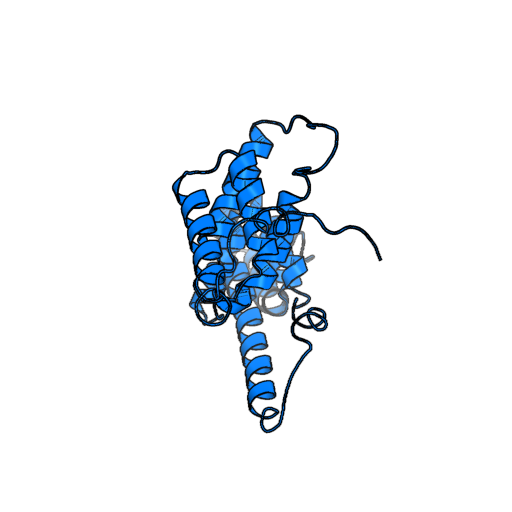83 1.00 31.89 248 VAL A C 1
ATOM 1943 O O . VAL A 1 248 ? 2.437 15.927 34.563 1.00 31.89 248 VAL A O 1
ATOM 1946 N N . LEU A 1 249 ? 4.119 15.589 33.100 1.00 31.42 249 LEU A N 1
ATOM 1947 C CA . LEU A 1 249 ? 5.446 15.867 33.683 1.00 31.42 249 LEU A CA 1
ATOM 1948 C C . LEU A 1 249 ? 6.539 15.417 32.704 1.00 31.42 249 LEU A C 1
ATOM 1950 O O . LEU A 1 249 ? 6.392 14.312 32.136 1.00 31.42 249 LEU A O 1
#

Solvent-accessible surface area (backbone atoms only — not comparable to full-atom values): 14815 Å² total; per-residue (Å²): 133,54,63,70,51,44,44,56,49,39,38,50,22,57,74,68,60,43,63,86,84,48,92,81,25,54,37,60,52,44,52,48,44,44,69,74,54,38,65,77,40,52,61,51,19,46,48,29,42,52,58,31,69,81,40,65,68,51,28,57,76,72,44,49,51,60,51,26,34,52,37,37,20,49,54,59,34,52,53,52,51,53,59,53,53,61,52,64,74,72,64,85,78,84,86,84,90,62,96,72,82,67,59,82,81,68,65,49,80,57,51,68,53,51,54,74,40,56,62,72,58,41,50,52,30,54,52,45,19,43,75,66,67,38,57,55,57,71,43,35,65,50,52,50,53,36,48,52,68,72,50,63,83,63,65,86,87,51,101,62,86,73,82,69,52,72,67,60,44,50,53,47,31,55,44,50,51,52,51,62,75,66,53,49,86,58,82,84,47,62,54,68,68,58,48,50,53,52,41,53,51,35,61,74,55,64,46,57,70,68,56,47,51,53,42,52,50,56,49,47,65,64,52,66,70,62,52,74,88,67,55,75,78,76,82,87,82,67,85,76,68,85,76,68,74,96,76,89,134

Foldseek 3Di:
DDLLCLLVQCLVLVVVVQPDPDDCGSNNVSVVCCVPPLLPDLLSLLSNLLSCVVVPPSCVVSVSLVSSLLSNLVVVLVVVVVVVVVVVVVPPDDDDDDVPPPCVVLCPPSLVSLLSDQLVSSLSSLVSNVVSPNDLLSCQVSLLVNLCVLVVPPPLPDDDDPPDDPVSLVSNLVNLLSSLVSHRPDQPSYDLVSLVVSLSSCVVSVHDPVSNVSSVVNSVVNVVVCCDVVVPDDDDDPPVPVPDDDDDD

Secondary structure (DSSP, 8-state):
--TTTHHHHHHHHHHTT--SSSTT-HHHHHHHHHHHTGGG-HHHHHHHHHHHTTSTTHHHHTTHHHHHHHHHHHHHHHHHHHHHHHHHHT--------TTTT-TTTS-HHHHHHTTS-HHHHHHHHHHHHHTT--GGGHHHHHHHHHHHHHTT--SSSSS-----HHHHHHHHHHHHHHHHHS--STTSS-HHHHHHHHHHHHHTT--HHHHHHHHHHHHHHHTTSSSSS-----SS-TTSTT------